Protein AF-0000000081657945 (afdb_homodimer)

Organism: Saccoglossus kowalevskii (NCBI:txid10224)

Foldseek 3Di:
DPPDPPPPPPFFAADDLVVQLQVQLVVQVVVQLQVQLVCCCPPNPNDPVSGGDDDPVSSNLRSVLLSVLLVVLCCCCVPPNHDLVVSLVVSLVSNQVSQQVSQVVCVVVVRRDFFQPVPPQDDVRRDHCVCSVVSSVVSSVSSVSSVVSRPDGHDDDPDPPPPPPD/DPPPPPVPPQFFAADDLVVQLQVQLVVQVVVQLQVQLVCCCPPNPNDPVSGGDDDPVSSNLRSVLLSVLLVVLCCCCVPPNHDLVVSLVVSLVSNQVSQQVSQVVCVVVVRRDFFQPVPPQDDVRRDHCVCSVVSSVVSSVSSVSSVVSRPDGHDDDPDPPPPPPD

Sequence (332 aa):
MSPGATSIVVQGKPLPAYMRLFFYGLHGFFDEILFTAIYDYIFLNPDPRLIGYTSIYSFVMYGSCSLLVERLYVYLWYRHRVATAIRVLIYVIIAFTWEFVFGLVLRQFNACSWDYSDRSLNLMGLITLTYAPGWALLALWQDVIAELLLKLRILPPTVPTCNKSHMSPGATSIVVQGKPLPAYMRLFFYGLHGFFDEILFTAIYDYIFLNPDPRLIGYTSIYSFVMYGSCSLLVERLYVYLWYRHRVATAIRVLIYVIIAFTWEFVFGLVLRQFNACSWDYSDRSLNLMGLITLTYAPGWALLALWQDVIAELLLKLRILPPTVPTCNKSH

InterPro domains:
  IPR010540 Putative ABC-transporter type IV CmpB/TMEM229 [PF06541] (22-148)

Structure (mmCIF, N/CA/C/O backbone):
data_AF-0000000081657945-model_v1
#
loop_
_entity.id
_entity.type
_entity.pdbx_description
1 polymer 'Transmembrane protein 229A-like'
#
loop_
_atom_site.group_PDB
_atom_site.id
_atom_site.type_symbol
_atom_site.label_atom_id
_atom_site.label_alt_id
_atom_site.label_comp_id
_atom_site.label_asym_id
_atom_site.label_entity_id
_atom_site.label_seq_id
_atom_site.pdbx_PDB_ins_code
_atom_site.Cartn_x
_atom_site.Cartn_y
_atom_site.Cartn_z
_atom_site.occupancy
_atom_site.B_iso_or_equiv
_atom_site.auth_seq_id
_atom_site.auth_comp_id
_atom_site.auth_asym_id
_atom_site.auth_atom_id
_atom_site.pdbx_PDB_model_num
ATOM 1 N N . MET A 1 1 ? -9.211 47.938 24.031 1 30.17 1 MET A N 1
ATOM 2 C CA . MET A 1 1 ? -9.648 46.594 23.672 1 30.17 1 MET A CA 1
ATOM 3 C C . MET A 1 1 ? -8.883 46.094 22.453 1 30.17 1 MET A C 1
ATOM 5 O O . MET A 1 1 ? -8.945 46.688 21.375 1 30.17 1 MET A O 1
ATOM 9 N N . SER A 1 2 ? -7.711 45.469 22.625 1 37.53 2 SER A N 1
ATOM 10 C CA . SER A 1 2 ? -6.836 44.938 21.578 1 37.53 2 SER A CA 1
ATOM 11 C C . SER A 1 2 ? -7.605 44.031 20.625 1 37.53 2 SER A C 1
ATOM 13 O O . SER A 1 2 ? -8.484 43.281 21.047 1 37.53 2 SER A O 1
ATOM 15 N N . PRO A 1 3 ? -7.758 44.438 19.344 1 40.44 3 PRO A N 1
ATOM 16 C CA . PRO A 1 3 ? -8.445 43.531 18.422 1 40.44 3 PRO A CA 1
ATOM 17 C C . PRO A 1 3 ? -8.094 42.062 18.656 1 40.44 3 PRO A C 1
ATOM 19 O O . PRO A 1 3 ? -6.977 41.75 19.078 1 40.44 3 PRO A O 1
ATOM 22 N N . GLY A 1 4 ? -8.969 41.312 19.297 1 37.47 4 GLY A N 1
ATOM 23 C CA . GLY A 1 4 ? -8.828 39.875 19.422 1 37.47 4 GLY A CA 1
ATOM 24 C C . GLY A 1 4 ? -8.18 39.219 18.219 1 37.47 4 GLY A C 1
ATOM 25 O O . GLY A 1 4 ? -8.531 39.531 17.078 1 37.47 4 GLY A O 1
ATOM 26 N N . ALA A 1 5 ? -6.891 38.938 18.188 1 42.81 5 ALA A N 1
ATOM 27 C CA . ALA A 1 5 ? -6.215 38.125 17.203 1 42.81 5 ALA A CA 1
ATOM 28 C C . ALA A 1 5 ? -7.148 37.031 16.656 1 42.81 5 ALA A C 1
ATOM 30 O O . ALA A 1 5 ? -7.586 36.156 17.406 1 42.81 5 ALA A O 1
ATOM 31 N N . THR A 1 6 ? -8.148 37.344 15.766 1 41.41 6 THR A N 1
ATOM 32 C CA . THR A 1 6 ? -8.898 36.312 15.031 1 41.41 6 THR A CA 1
ATOM 33 C C . THR A 1 6 ? -7.957 35.25 14.5 1 41.41 6 THR A C 1
ATOM 35 O O . THR A 1 6 ? -7.129 35.5 13.625 1 41.41 6 THR A O 1
ATOM 38 N N . SER A 1 7 ? -7.352 34.406 15.266 1 44.28 7 SER A N 1
ATOM 39 C CA . SER A 1 7 ? -6.613 33.25 14.758 1 44.28 7 SER A CA 1
ATOM 40 C C . SER A 1 7 ? -7.363 32.594 13.609 1 44.28 7 SER A C 1
ATOM 42 O O . SER A 1 7 ? -8.508 32.156 13.781 1 44.28 7 SER A O 1
ATOM 44 N N . ILE A 1 8 ? -7.379 33.062 12.398 1 46.44 8 ILE A N 1
ATOM 45 C CA . ILE A 1 8 ? -7.859 32.375 11.203 1 46.44 8 ILE A CA 1
ATOM 46 C C . ILE A 1 8 ? -7.496 30.891 11.281 1 46.44 8 ILE A C 1
ATOM 48 O O . ILE A 1 8 ? -6.316 30.547 11.367 1 46.44 8 ILE A O 1
ATOM 52 N N . VAL A 1 9 ? -8.359 30 11.984 1 51.28 9 VAL A N 1
ATOM 53 C CA . VAL A 1 9 ? -8.273 28.547 12.07 1 51.28 9 VAL A CA 1
ATOM 54 C C . VAL A 1 9 ? -8.312 27.938 10.672 1 51.28 9 VAL A C 1
ATOM 56 O O . VAL A 1 9 ? -9.32 28.062 9.969 1 51.28 9 VAL A O 1
ATOM 59 N N . VAL A 1 10 ? -7.355 27.875 9.891 1 57.94 10 VAL A N 1
ATOM 60 C CA . VAL A 1 10 ? -7.328 27.281 8.562 1 57.94 10 VAL A CA 1
ATOM 61 C C . VAL A 1 10 ? -7.633 25.781 8.672 1 57.94 10 VAL A C 1
ATOM 63 O O . VAL A 1 10 ? -6.93 25.047 9.359 1 57.94 10 VAL A O 1
ATOM 66 N N . GLN A 1 11 ? -8.984 25.391 8.461 1 73.62 11 GLN A N 1
ATOM 67 C CA . GLN A 1 11 ? -9.406 24 8.359 1 73.62 11 GLN A CA 1
ATOM 68 C C . GLN A 1 11 ? -8.703 23.297 7.199 1 73.62 11 GLN A C 1
ATOM 70 O O . GLN A 1 11 ? -8.523 23.875 6.129 1 73.62 11 GLN A O 1
ATOM 75 N N . GLY A 1 12 ? -7.664 22.422 7.281 1 84.31 12 GLY A N 1
ATOM 76 C CA . GLY A 1 12 ? -6.973 21.672 6.254 1 84.31 12 GLY A CA 1
ATOM 77 C C . GLY A 1 12 ? -7.887 21.219 5.129 1 84.31 12 GLY A C 1
ATOM 78 O O . GLY A 1 12 ? -9.109 21.219 5.277 1 84.31 12 GLY A O 1
ATOM 79 N N . LYS A 1 13 ? -7.426 21.109 4.027 1 92.94 13 LYS A N 1
ATOM 80 C CA . LYS A 1 13 ? -8.164 20.625 2.867 1 92.94 13 LYS A CA 1
ATOM 81 C C . LYS A 1 13 ? -8.336 19.109 2.924 1 92.94 13 LYS A C 1
ATOM 83 O O . LYS A 1 13 ? -7.43 18.391 3.352 1 92.94 13 LYS A O 1
ATOM 88 N N . PRO A 1 14 ? -9.523 18.672 2.504 1 94.81 14 PRO A N 1
ATOM 89 C CA . PRO A 1 14 ? -9.703 17.219 2.465 1 94.81 14 PRO A CA 1
ATOM 90 C C . PRO A 1 14 ? -8.719 16.531 1.524 1 94.81 14 PRO A C 1
ATOM 92 O O . PRO A 1 14 ? -8.234 17.141 0.572 1 94.81 14 PRO A O 1
ATOM 95 N N . LEU A 1 15 ? -8.492 15.281 1.851 1 96.81 15 LEU A N 1
ATOM 96 C CA . LEU A 1 15 ? -7.652 14.492 0.951 1 96.81 15 LEU A CA 1
ATOM 97 C C . LEU A 1 15 ? -8.312 14.336 -0.413 1 96.81 15 LEU A C 1
ATOM 99 O O . LEU A 1 15 ? -9.445 13.852 -0.506 1 96.81 15 LEU A O 1
ATOM 103 N N . PRO A 1 16 ? -7.656 14.805 -1.43 1 97.25 16 PRO A N 1
ATOM 104 C CA . PRO A 1 16 ? -8.297 14.688 -2.742 1 97.25 16 PRO A CA 1
ATOM 105 C C . PRO A 1 16 ? -8.516 13.242 -3.168 1 97.25 16 PRO A C 1
ATOM 107 O O . PRO A 1 16 ? -7.855 12.336 -2.646 1 97.25 16 PRO A O 1
ATOM 110 N N . ALA A 1 17 ? -9.414 13.07 -4.117 1 98 17 ALA A N 1
ATOM 111 C CA . ALA A 1 17 ? -9.852 11.75 -4.551 1 98 17 ALA A CA 1
ATOM 112 C C . ALA A 1 17 ? -8.688 10.93 -5.098 1 98 17 ALA A C 1
ATOM 114 O O . ALA A 1 17 ? -8.625 9.719 -4.895 1 98 17 ALA A O 1
ATOM 115 N N . TYR A 1 18 ? -7.777 11.578 -5.785 1 98.12 18 TYR A N 1
ATOM 116 C CA . TYR A 1 18 ? -6.688 10.836 -6.414 1 98.12 18 TYR A CA 1
ATOM 117 C C . TYR A 1 18 ? -5.734 10.273 -5.367 1 98.12 18 TYR A C 1
ATOM 119 O O . TYR A 1 18 ? -5.148 9.203 -5.562 1 98.12 18 TYR A O 1
ATOM 127 N N . MET A 1 19 ? -5.547 10.883 -4.223 1 98.19 19 MET A N 1
ATOM 128 C CA . MET A 1 19 ? -4.695 10.375 -3.15 1 98.19 19 MET A CA 1
ATOM 129 C C . MET A 1 19 ? -5.379 9.227 -2.412 1 98.19 19 MET A C 1
ATOM 131 O O . MET A 1 19 ? -4.719 8.273 -1.987 1 98.19 19 MET A O 1
ATOM 135 N N . ARG A 1 20 ? -6.699 9.367 -2.271 1 98.62 20 ARG A N 1
ATOM 136 C CA . ARG A 1 20 ? -7.426 8.266 -1.653 1 98.62 20 ARG A CA 1
ATOM 137 C C . ARG A 1 20 ? -7.422 7.031 -2.555 1 98.62 20 ARG A C 1
ATOM 139 O O . ARG A 1 20 ? -7.25 5.91 -2.078 1 98.62 20 ARG A O 1
ATOM 146 N N . LEU A 1 21 ? -7.59 7.32 -3.826 1 98.81 21 LEU A N 1
ATOM 147 C CA . LEU A 1 21 ? -7.492 6.23 -4.793 1 98.81 21 LEU A CA 1
ATOM 148 C C . LEU A 1 21 ? -6.129 5.551 -4.707 1 98.81 21 LEU A C 1
ATOM 150 O O . LEU A 1 21 ? -6.039 4.32 -4.754 1 98.81 21 LEU A O 1
ATOM 154 N N . PHE A 1 22 ? -5.113 6.289 -4.652 1 98.75 22 PHE A N 1
ATOM 155 C CA . PHE A 1 22 ? -3.758 5.758 -4.539 1 98.75 22 PHE A CA 1
ATOM 156 C C . PHE A 1 22 ? -3.619 4.887 -3.299 1 98.75 22 PHE A C 1
ATOM 158 O O . PHE A 1 22 ? -3.078 3.779 -3.369 1 98.75 22 PHE A O 1
ATOM 165 N N . PHE A 1 23 ? -4.129 5.359 -2.139 1 98.75 23 PHE A N 1
ATOM 166 C CA . PHE A 1 23 ? -4.062 4.586 -0.905 1 98.75 23 PHE A CA 1
ATOM 167 C C . PHE A 1 23 ? -4.828 3.273 -1.049 1 98.75 23 PHE A C 1
ATOM 169 O O . PHE A 1 23 ? -4.355 2.223 -0.612 1 98.75 23 PHE A O 1
ATOM 176 N N . TYR A 1 24 ? -5.93 3.363 -1.668 1 98.88 24 TYR A N 1
ATOM 177 C CA . TYR A 1 24 ? -6.742 2.166 -1.853 1 98.88 24 TYR A CA 1
ATOM 178 C C . TYR A 1 24 ? -6.023 1.145 -2.725 1 98.88 24 TYR A C 1
ATOM 180 O O . TYR A 1 24 ? -6.102 -0.06 -2.475 1 98.88 24 TYR A O 1
ATOM 188 N N . GLY A 1 25 ? -5.402 1.646 -3.719 1 98.81 25 GLY A N 1
ATOM 189 C CA . GLY A 1 25 ? -4.598 0.754 -4.543 1 98.81 25 GLY A CA 1
ATOM 190 C C . GLY A 1 25 ? -3.469 0.09 -3.775 1 98.81 25 GLY A C 1
ATOM 191 O O . GLY A 1 25 ? -3.242 -1.113 -3.912 1 98.81 25 GLY A O 1
ATOM 192 N N . LEU A 1 26 ? -2.752 0.898 -2.969 1 98.81 26 LEU A N 1
ATOM 193 C CA . LEU A 1 26 ? -1.7 0.352 -2.119 1 98.81 26 LEU A CA 1
ATOM 194 C C . LEU A 1 26 ? -2.252 -0.737 -1.203 1 98.81 26 LEU A C 1
ATOM 196 O O . LEU A 1 26 ? -1.633 -1.791 -1.044 1 98.81 26 LEU A O 1
ATOM 200 N N . HIS A 1 27 ? -3.385 -0.448 -0.634 1 98.75 27 HIS A N 1
ATOM 201 C CA . HIS A 1 27 ? -4.02 -1.401 0.267 1 98.75 27 HIS A CA 1
ATOM 202 C C . HIS A 1 27 ? -4.426 -2.672 -0.472 1 98.75 27 HIS A C 1
ATOM 204 O O . HIS A 1 27 ? -4.383 -3.766 0.097 1 98.75 27 HIS A O 1
ATOM 210 N N . GLY A 1 28 ? -4.859 -2.512 -1.665 1 98.5 28 GLY A N 1
ATOM 211 C CA . GLY A 1 28 ? -5.148 -3.672 -2.49 1 98.5 28 GLY A CA 1
ATOM 212 C C . GLY A 1 28 ? -3.953 -4.59 -2.674 1 98.5 28 GLY A C 1
ATOM 213 O O . GLY A 1 28 ? -4.074 -5.809 -2.557 1 98.5 28 GLY A O 1
ATOM 214 N N . PHE A 1 29 ? -2.76 -3.98 -3.012 1 98.56 29 PHE A N 1
ATOM 215 C CA . PHE A 1 29 ? -1.53 -4.762 -3.078 1 98.56 29 PHE A CA 1
ATOM 216 C C . PHE A 1 29 ? -1.304 -5.523 -1.777 1 98.56 29 PHE A C 1
ATOM 218 O O . PHE A 1 29 ? -0.937 -6.703 -1.798 1 98.56 29 PHE A O 1
ATOM 225 N N . PHE A 1 30 ? -1.539 -4.855 -0.707 1 98.75 30 PHE A N 1
ATOM 226 C CA . PHE A 1 30 ? -1.356 -5.445 0.615 1 98.75 30 PHE A CA 1
ATOM 227 C C . PHE A 1 30 ? -2.246 -6.668 0.791 1 98.75 30 PHE A C 1
ATOM 229 O O . PHE A 1 30 ? -1.779 -7.727 1.219 1 98.75 30 PHE A O 1
ATOM 236 N N . ASP A 1 31 ? -3.508 -6.52 0.45 1 98.19 31 ASP A N 1
ATOM 237 C CA . ASP A 1 31 ? -4.461 -7.613 0.598 1 98.19 31 ASP A CA 1
ATOM 238 C C . ASP A 1 31 ? -4.055 -8.82 -0.246 1 98.19 31 ASP A C 1
ATOM 240 O O . ASP A 1 31 ? -4.105 -9.953 0.221 1 98.19 31 ASP A O 1
ATOM 244 N N . GLU A 1 32 ? -3.682 -8.547 -1.446 1 97.88 32 GLU A N 1
ATOM 245 C CA . GLU A 1 32 ? -3.338 -9.633 -2.357 1 97.88 32 GLU A CA 1
ATOM 246 C C . GLU A 1 32 ? -2.066 -10.352 -1.908 1 97.88 32 GLU A C 1
ATOM 248 O O . GLU A 1 32 ? -2.004 -11.578 -1.915 1 97.88 32 GLU A O 1
ATOM 253 N N . ILE A 1 33 ? -1.079 -9.594 -1.542 1 98.38 33 ILE A N 1
ATOM 254 C CA . ILE A 1 33 ? 0.187 -10.172 -1.112 1 98.38 33 ILE A CA 1
ATOM 255 C C . ILE A 1 33 ? -0.039 -11.055 0.115 1 98.38 33 ILE A C 1
ATOM 257 O O . ILE A 1 33 ? 0.458 -12.18 0.179 1 98.38 33 ILE A O 1
ATOM 261 N N . LEU A 1 34 ? -0.783 -10.531 1.071 1 98.06 34 LEU A N 1
ATOM 262 C CA . LEU A 1 34 ? -1.08 -11.32 2.266 1 98.06 34 LEU A CA 1
ATOM 263 C C . LEU A 1 34 ? -1.845 -12.586 1.904 1 98.06 34 LEU A C 1
ATOM 265 O O . LEU A 1 34 ? -1.513 -13.68 2.383 1 98.06 34 LEU A O 1
ATOM 269 N N . PHE A 1 35 ? -2.803 -12.461 1.036 1 97.25 35 PHE A N 1
ATOM 270 C CA . PHE A 1 35 ? -3.639 -13.594 0.656 1 97.25 35 PHE A CA 1
ATOM 271 C C . PHE A 1 35 ? -2.811 -14.672 -0.035 1 97.25 35 PHE A C 1
ATOM 273 O O . PHE A 1 35 ? -2.852 -15.836 0.354 1 97.25 35 PHE A O 1
ATOM 280 N N . THR A 1 36 ? -2.066 -14.273 -1.067 1 97.5 36 THR A N 1
ATOM 281 C CA . THR A 1 36 ? -1.344 -15.266 -1.856 1 97.5 36 THR A CA 1
ATOM 282 C C . THR A 1 36 ? -0.201 -15.867 -1.047 1 97.5 36 THR A C 1
ATOM 284 O O . THR A 1 36 ? 0.087 -17.062 -1.169 1 97.5 36 THR A O 1
ATOM 287 N N . ALA A 1 37 ? 0.485 -15.086 -0.209 1 98.19 37 ALA A N 1
ATOM 288 C CA . ALA A 1 37 ? 1.558 -15.609 0.632 1 98.19 37 ALA A CA 1
ATOM 289 C C . ALA A 1 37 ? 1.027 -16.656 1.608 1 98.19 37 ALA A C 1
ATOM 291 O O . ALA A 1 37 ? 1.591 -17.75 1.727 1 98.19 37 ALA A O 1
ATOM 292 N N . ILE A 1 38 ? -0.068 -16.328 2.285 1 97.06 38 ILE A N 1
ATOM 293 C CA . ILE A 1 38 ? -0.639 -17.219 3.291 1 97.06 38 ILE A CA 1
ATOM 294 C C . ILE A 1 38 ? -1.227 -18.453 2.615 1 97.06 38 ILE A C 1
ATOM 296 O O . ILE A 1 38 ? -1.032 -19.578 3.084 1 97.06 38 ILE A O 1
ATOM 300 N N . TYR A 1 39 ? -1.953 -18.203 1.534 1 95.38 39 TYR A N 1
ATOM 301 C CA . TYR A 1 39 ? -2.535 -19.328 0.795 1 95.38 39 TYR A CA 1
ATOM 302 C C . TYR A 1 39 ? -1.46 -20.312 0.368 1 95.38 39 TYR A C 1
ATOM 304 O O . TYR A 1 39 ? -1.605 -21.516 0.57 1 95.38 39 TYR A O 1
ATOM 312 N N . ASP A 1 40 ? -0.397 -19.812 -0.241 1 96.31 40 ASP A N 1
ATOM 313 C CA . ASP A 1 40 ? 0.688 -20.688 -0.688 1 96.31 40 ASP A CA 1
ATOM 314 C C . ASP A 1 40 ? 1.336 -21.406 0.493 1 96.31 40 ASP A C 1
ATOM 316 O O . ASP A 1 40 ? 1.637 -22.594 0.411 1 96.31 40 ASP A O 1
ATOM 320 N N . TYR A 1 41 ? 1.555 -20.672 1.57 1 97.06 41 TYR A N 1
ATOM 321 C CA . TYR A 1 41 ? 2.201 -21.25 2.744 1 97.06 41 TYR A CA 1
ATOM 322 C C . TYR A 1 41 ? 1.369 -22.391 3.324 1 97.06 41 TYR A C 1
ATOM 324 O O . TYR A 1 41 ? 1.912 -23.422 3.727 1 97.06 41 TYR A O 1
ATOM 332 N N . ILE A 1 42 ? 0.026 -22.312 3.322 1 95.56 42 ILE A N 1
ATOM 333 C CA . ILE A 1 42 ? -0.856 -23.266 4.004 1 95.56 42 ILE A CA 1
ATOM 334 C C . ILE A 1 42 ? -1.234 -24.391 3.055 1 95.56 42 ILE A C 1
ATOM 336 O O . ILE A 1 42 ? -1.284 -25.562 3.457 1 95.56 42 ILE A O 1
ATOM 340 N N . PHE A 1 43 ? -1.473 -24.141 1.767 1 93.56 43 PHE A N 1
ATOM 341 C CA . PHE A 1 43 ? -2.139 -25.109 0.905 1 93.56 43 PHE A CA 1
ATOM 342 C C . PHE A 1 43 ? -1.171 -25.672 -0.132 1 93.56 43 PHE A C 1
ATOM 344 O O . PHE A 1 43 ? -1.447 -26.688 -0.758 1 93.56 43 PHE A O 1
ATOM 351 N N . LEU A 1 44 ? -0.105 -24.969 -0.39 1 93.44 44 LEU A N 1
ATOM 352 C CA . LEU A 1 44 ? 0.86 -25.469 -1.36 1 93.44 44 LEU A CA 1
ATOM 353 C C . LEU A 1 44 ? 2.143 -25.922 -0.668 1 93.44 44 LEU A C 1
ATOM 355 O O . LEU A 1 44 ? 2.145 -26.922 0.062 1 93.44 44 LEU A O 1
ATOM 359 N N . ASN A 1 45 ? 3.252 -25.188 -0.801 1 92.31 45 ASN A N 1
ATOM 360 C CA . ASN A 1 45 ? 4.5 -25.516 -0.125 1 92.31 45 ASN A CA 1
ATOM 361 C C . ASN A 1 45 ? 4.926 -24.406 0.838 1 92.31 45 ASN A C 1
ATOM 363 O O . ASN A 1 45 ? 5.16 -23.266 0.423 1 92.31 45 ASN A O 1
ATOM 367 N N . PRO A 1 46 ? 5.016 -24.875 2.09 1 95.06 46 PRO A N 1
ATOM 368 C CA . PRO A 1 46 ? 5.465 -23.875 3.061 1 95.06 46 PRO A CA 1
ATOM 369 C C . PRO A 1 46 ? 6.852 -23.312 2.738 1 95.06 46 PRO A C 1
ATOM 371 O O . PRO A 1 46 ? 7.785 -24.078 2.496 1 95.06 46 PRO A O 1
ATOM 374 N N . ASP A 1 47 ? 6.977 -22.078 2.666 1 97.06 47 ASP A N 1
ATOM 375 C CA . ASP A 1 47 ? 8.195 -21.312 2.408 1 97.06 47 ASP A CA 1
ATOM 376 C C . ASP A 1 47 ? 8.359 -20.188 3.428 1 97.06 47 ASP A C 1
ATOM 378 O O . ASP A 1 47 ? 7.547 -19.266 3.484 1 97.06 47 ASP A O 1
ATOM 382 N N . PRO A 1 48 ? 9.383 -20.312 4.25 1 97.38 48 PRO A N 1
ATOM 383 C CA . PRO A 1 48 ? 9.578 -19.312 5.309 1 97.38 48 PRO A CA 1
ATOM 384 C C . PRO A 1 48 ? 9.758 -17.906 4.762 1 97.38 48 PRO A C 1
ATOM 386 O O . PRO A 1 48 ? 9.656 -16.938 5.512 1 97.38 48 PRO A O 1
ATOM 389 N N . ARG A 1 49 ? 10.023 -17.844 3.562 1 98 49 ARG A N 1
ATOM 390 C CA . ARG A 1 49 ? 10.188 -16.516 2.963 1 98 49 ARG A CA 1
ATOM 391 C C . ARG A 1 49 ? 8.852 -15.805 2.832 1 98 49 ARG A C 1
ATOM 393 O O . ARG A 1 49 ? 8.805 -14.594 2.613 1 98 49 ARG A O 1
ATOM 400 N N . LEU A 1 50 ? 7.727 -16.406 2.914 1 98.5 50 LEU A N 1
ATOM 401 C CA . LEU A 1 50 ? 6.383 -15.836 2.875 1 98.5 50 LEU A CA 1
ATOM 402 C C . LEU A 1 50 ? 6.223 -14.898 1.681 1 98.5 50 LEU A C 1
ATOM 404 O O . LEU A 1 50 ? 5.816 -13.742 1.841 1 98.5 50 LEU A O 1
ATOM 408 N N . ILE A 1 51 ? 6.441 -15.43 0.541 1 98.31 51 ILE A N 1
ATOM 409 C CA . ILE A 1 51 ? 6.395 -14.68 -0.711 1 98.31 51 ILE A CA 1
ATOM 410 C C . ILE A 1 51 ? 4.949 -14.586 -1.2 1 98.31 51 ILE A C 1
ATOM 412 O O . ILE A 1 51 ? 4.215 -15.578 -1.188 1 98.31 51 ILE A O 1
ATOM 416 N N . GLY A 1 52 ? 4.516 -13.406 -1.492 1 98.38 52 GLY A N 1
ATOM 417 C CA . GLY A 1 52 ? 3.25 -13.133 -2.15 1 98.38 52 GLY A CA 1
ATOM 418 C C . GLY A 1 52 ? 3.412 -12.469 -3.506 1 98.38 52 GLY A C 1
ATOM 419 O O . GLY A 1 52 ? 4.488 -11.977 -3.836 1 98.38 52 GLY A O 1
ATOM 420 N N . TYR A 1 53 ? 2.41 -12.539 -4.305 1 98.19 53 TYR A N 1
ATOM 421 C CA . TYR A 1 53 ? 2.482 -11.984 -5.652 1 98.19 53 TYR A CA 1
ATOM 422 C C . TYR A 1 53 ? 1.162 -11.336 -6.051 1 98.19 53 TYR A C 1
ATOM 424 O O . TYR A 1 53 ? 0.12 -11.625 -5.457 1 98.19 53 TYR A O 1
ATOM 432 N N . THR A 1 54 ? 1.201 -10.461 -6.91 1 98.31 54 THR A N 1
ATOM 433 C CA . THR A 1 54 ? 0.049 -9.789 -7.496 1 98.31 54 THR A CA 1
ATOM 434 C C . THR A 1 54 ? 0.417 -9.156 -8.836 1 98.31 54 THR A C 1
ATOM 436 O O . THR A 1 54 ? 1.568 -9.234 -9.273 1 98.31 54 THR A O 1
ATOM 439 N N . SER A 1 55 ? -0.606 -8.672 -9.516 1 98.5 55 SER A N 1
ATOM 440 C CA . SER A 1 55 ? -0.414 -7.969 -10.781 1 98.5 55 SER A CA 1
ATOM 441 C C . SER A 1 55 ? -0.498 -6.457 -10.586 1 98.5 55 SER A C 1
ATOM 443 O O . SER A 1 55 ? -1.25 -5.973 -9.742 1 98.5 55 SER A O 1
ATOM 445 N N . ILE A 1 56 ? 0.223 -5.742 -11.453 1 98.44 56 ILE A N 1
ATOM 446 C CA . ILE A 1 56 ? 0.15 -4.285 -11.398 1 98.44 56 ILE A CA 1
ATOM 447 C C . ILE A 1 56 ? -1.286 -3.83 -11.648 1 98.44 56 ILE A C 1
ATOM 449 O O . ILE A 1 56 ? -1.736 -2.832 -11.078 1 98.44 56 ILE A O 1
ATOM 453 N N . TYR A 1 57 ? -2.082 -4.633 -12.352 1 98.56 57 TYR A N 1
ATOM 454 C CA . TYR A 1 57 ? -3.463 -4.297 -12.68 1 98.56 57 TYR A CA 1
ATOM 455 C C . TYR A 1 57 ? -4.336 -4.301 -11.43 1 98.56 57 TYR A C 1
ATOM 457 O O . TYR A 1 57 ? -5.359 -3.617 -11.375 1 98.56 57 TYR A O 1
ATOM 465 N N . SER A 1 58 ? -3.895 -5.066 -10.445 1 98.44 58 SER A N 1
ATOM 466 C CA . SER A 1 58 ? -4.684 -5.16 -9.227 1 98.44 58 SER A CA 1
ATOM 467 C C . SER A 1 58 ? -4.746 -3.82 -8.5 1 98.44 58 SER A C 1
ATOM 469 O O . SER A 1 58 ? -5.73 -3.518 -7.828 1 98.44 58 SER A O 1
ATOM 471 N N . PHE A 1 59 ? -3.662 -3.033 -8.68 1 98.81 59 PHE A N 1
ATOM 472 C CA . PHE A 1 59 ? -3.633 -1.704 -8.086 1 98.81 59 PHE A CA 1
ATOM 473 C C . PHE A 1 59 ? -4.812 -0.867 -8.562 1 98.81 59 PHE A C 1
ATOM 475 O O . PHE A 1 59 ? -5.527 -0.271 -7.758 1 98.81 59 PHE A O 1
ATOM 482 N N . VAL A 1 60 ? -5.027 -0.883 -9.867 1 98.62 60 VAL A N 1
ATOM 483 C CA . VAL A 1 60 ? -6.09 -0.104 -10.492 1 98.62 60 VAL A CA 1
ATOM 484 C C . VAL A 1 60 ? -7.449 -0.705 -10.133 1 98.62 60 VAL A C 1
ATOM 486 O O . VAL A 1 60 ? -8.391 0.023 -9.82 1 98.62 60 VAL A O 1
ATOM 489 N N . MET A 1 61 ? -7.492 -1.989 -10.109 1 98.81 61 MET A N 1
ATOM 490 C CA . MET A 1 61 ? -8.742 -2.682 -9.82 1 98.81 61 MET A CA 1
AT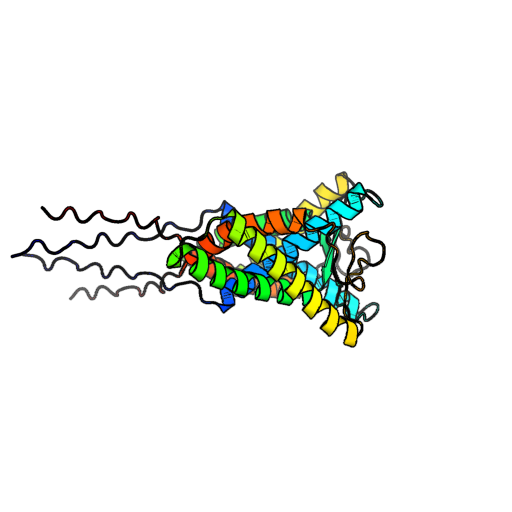OM 491 C C . MET A 1 61 ? -9.211 -2.385 -8.398 1 98.81 61 MET A C 1
ATOM 493 O O . MET A 1 61 ? -10.336 -1.922 -8.188 1 98.81 61 MET A O 1
ATOM 497 N N . TYR A 1 62 ? -8.383 -2.566 -7.449 1 98.69 62 TYR A N 1
ATOM 498 C CA . TYR A 1 62 ? -8.742 -2.35 -6.051 1 98.69 62 TYR A CA 1
ATOM 499 C C . TYR A 1 62 ? -8.953 -0.866 -5.77 1 98.69 62 TYR A C 1
ATOM 501 O O . TYR A 1 62 ? -9.883 -0.491 -5.047 1 98.69 62 TYR A O 1
ATOM 509 N N . GLY A 1 63 ? -8.039 -0.027 -6.309 1 98.81 63 GLY A N 1
ATOM 510 C CA . GLY A 1 63 ? -8.18 1.406 -6.098 1 98.81 63 GLY A CA 1
ATOM 511 C C . GLY A 1 63 ? -9.516 1.951 -6.555 1 98.81 63 GLY A C 1
ATOM 512 O O . GLY A 1 63 ? -10.203 2.643 -5.801 1 98.81 63 GLY A O 1
ATOM 513 N N . SER A 1 64 ? -9.891 1.603 -7.754 1 98.81 64 SER A N 1
ATOM 514 C CA . SER A 1 64 ? -11.141 2.115 -8.305 1 98.81 64 SER A CA 1
ATOM 515 C C . SER A 1 64 ? -12.344 1.517 -7.594 1 98.81 64 SER A C 1
ATOM 517 O O . SER A 1 64 ? -13.336 2.213 -7.344 1 98.81 64 SER A O 1
ATOM 519 N N . CYS A 1 65 ? -12.273 0.274 -7.262 1 98.81 65 CYS A N 1
ATOM 520 C CA . CYS A 1 65 ? -13.375 -0.372 -6.555 1 98.81 65 CYS A CA 1
ATOM 521 C C . CYS A 1 65 ? -13.602 0.266 -5.188 1 98.81 65 CYS A C 1
ATOM 523 O O . CYS A 1 65 ? -14.727 0.617 -4.836 1 98.81 65 CYS A O 1
ATOM 525 N N . SER A 1 66 ? -12.531 0.417 -4.465 1 98.81 66 SER A N 1
ATOM 526 C CA . SER A 1 66 ? -12.617 0.977 -3.121 1 98.81 66 SER A CA 1
ATOM 527 C C . SER A 1 66 ? -13.109 2.422 -3.156 1 98.81 66 SER A C 1
ATOM 529 O O . SER A 1 66 ? -13.82 2.863 -2.254 1 98.81 66 SER A O 1
ATOM 531 N N . LEU A 1 67 ? -12.672 3.178 -4.164 1 98.81 67 LEU A N 1
ATOM 532 C CA . LEU A 1 67 ? -13.156 4.547 -4.297 1 98.81 67 LEU A CA 1
ATOM 533 C C . LEU A 1 67 ? -14.656 4.57 -4.543 1 98.81 67 LEU A C 1
ATOM 535 O O . LEU A 1 67 ? -15.375 5.398 -3.973 1 98.81 67 LEU A O 1
ATOM 539 N N . LEU A 1 68 ? -15.133 3.68 -5.406 1 98.75 68 LEU A N 1
ATOM 540 C CA . LEU A 1 68 ? -16.562 3.559 -5.652 1 98.75 68 LEU A CA 1
ATOM 541 C C . LEU A 1 68 ? -17.312 3.203 -4.367 1 98.75 68 LEU A C 1
ATOM 543 O O . LEU A 1 68 ? -18.328 3.814 -4.047 1 98.75 68 LEU A O 1
ATOM 547 N N . VAL A 1 69 ? -16.797 2.26 -3.658 1 98.75 69 VAL A N 1
ATOM 548 C CA . VAL A 1 69 ? -17.438 1.796 -2.434 1 98.75 69 VAL A CA 1
ATOM 549 C C . VAL A 1 69 ? -17.422 2.912 -1.392 1 98.75 69 VAL A C 1
ATOM 551 O O . VAL A 1 69 ? -18.375 3.057 -0.618 1 98.75 69 VAL A O 1
ATOM 554 N N . GLU A 1 70 ? -16.344 3.689 -1.343 1 98.56 70 GLU A N 1
ATOM 555 C CA . GLU A 1 70 ? -16.312 4.848 -0.456 1 98.56 70 GLU A CA 1
ATOM 556 C C . GLU A 1 70 ? -17.469 5.797 -0.743 1 98.56 70 GLU A C 1
ATOM 558 O O . GLU A 1 70 ? -18.109 6.301 0.183 1 98.56 70 GLU A O 1
ATOM 563 N N . ARG A 1 71 ? -17.703 6.098 -2.02 1 98 71 ARG A N 1
ATOM 564 C CA . ARG A 1 71 ? -18.812 6.965 -2.391 1 98 71 ARG A CA 1
ATOM 565 C C . ARG A 1 71 ? -20.141 6.375 -1.937 1 98 71 ARG A C 1
ATOM 567 O O . ARG A 1 71 ? -21.031 7.105 -1.489 1 98 71 ARG A O 1
ATOM 574 N N . LEU A 1 72 ? -20.25 5.133 -2.078 1 98.25 72 LEU A N 1
ATOM 575 C CA . LEU A 1 72 ? -21.453 4.453 -1.626 1 98.25 72 LEU A CA 1
ATOM 576 C C . LEU A 1 72 ? -21.594 4.527 -0.108 1 98.25 72 LEU A C 1
ATOM 578 O O . LEU A 1 72 ? -22.703 4.656 0.419 1 98.25 72 LEU A O 1
ATOM 582 N N . TYR A 1 73 ? -20.453 4.328 0.555 1 97.94 73 TYR A N 1
ATOM 583 C CA . TYR A 1 73 ? -20.453 4.449 2.008 1 97.94 73 TYR A CA 1
ATOM 584 C C . TYR A 1 73 ? -21.031 5.789 2.447 1 97.94 73 TYR A C 1
ATOM 586 O O . TYR A 1 73 ? -21.875 5.844 3.338 1 97.94 73 TYR A O 1
ATOM 594 N N . VAL A 1 74 ? -20.578 6.891 1.827 1 97.12 74 VAL A N 1
ATOM 595 C CA . VAL A 1 74 ? -21.062 8.227 2.16 1 97.12 74 VAL A CA 1
ATOM 596 C C . VAL A 1 74 ? -22.562 8.32 1.891 1 97.12 74 VAL A C 1
ATOM 598 O O . VAL A 1 74 ? -23.328 8.805 2.73 1 97.12 74 VAL A O 1
ATOM 601 N N . TYR A 1 75 ? -22.953 7.773 0.74 1 97.75 75 TYR A N 1
ATOM 602 C CA . TYR A 1 75 ? -24.359 7.836 0.341 1 97.75 75 TYR A CA 1
ATOM 603 C C . TYR A 1 75 ? -25.219 6.973 1.25 1 97.75 75 TYR A C 1
ATOM 605 O O . TYR A 1 75 ? -26.25 7.426 1.754 1 97.75 75 TYR A O 1
ATOM 613 N N . LEU A 1 76 ? -24.859 5.777 1.507 1 97.56 76 LEU A N 1
ATOM 614 C CA . LEU A 1 76 ? -25.672 4.797 2.215 1 97.56 76 LEU A CA 1
ATOM 615 C C . LEU A 1 76 ? -25.656 5.055 3.717 1 97.56 76 LEU A C 1
ATOM 617 O O . LEU A 1 76 ? -26.688 4.941 4.387 1 97.56 76 LEU A O 1
ATOM 621 N N . TRP A 1 77 ? -24.531 5.352 4.25 1 93.94 77 TRP A N 1
ATOM 622 C CA . TRP A 1 77 ? -24.391 5.512 5.695 1 93.94 77 TRP A CA 1
ATOM 623 C C . TRP A 1 77 ? -24.703 6.945 6.117 1 93.94 77 TRP A C 1
ATOM 625 O O . TRP A 1 77 ? -25.609 7.184 6.91 1 93.94 77 TRP A O 1
ATOM 635 N N . TYR A 1 78 ? -24.047 7.98 5.57 1 91.25 78 TYR A N 1
ATOM 636 C CA . TYR A 1 78 ? -24.172 9.352 6.035 1 91.25 78 TYR A CA 1
ATOM 637 C C . TYR A 1 78 ? -25.531 9.938 5.629 1 91.25 78 TYR A C 1
ATOM 639 O O . TYR A 1 78 ? -26.141 10.688 6.387 1 91.25 78 TYR A O 1
ATOM 647 N N . ARG A 1 79 ? -25.938 9.5 4.488 1 93.38 79 ARG A N 1
ATOM 648 C CA . ARG A 1 79 ? -27.156 10.125 3.992 1 93.38 79 ARG A CA 1
ATOM 649 C C . ARG A 1 79 ? -28.375 9.32 4.387 1 93.38 79 ARG A C 1
ATOM 651 O O . ARG A 1 79 ? -29.406 9.891 4.754 1 93.38 79 ARG A O 1
ATOM 658 N N . HIS A 1 80 ? -28.297 7.961 4.348 1 97.25 80 HIS A N 1
ATOM 659 C CA . HIS A 1 80 ? -29.516 7.16 4.48 1 97.25 80 HIS A CA 1
ATOM 660 C C . HIS A 1 80 ? -29.422 6.238 5.691 1 97.25 80 HIS A C 1
ATOM 662 O O . HIS A 1 80 ? -30.391 5.543 6.012 1 97.25 80 HIS A O 1
ATOM 668 N N . ARG A 1 81 ? -28.391 6.145 6.355 1 97.06 81 ARG A N 1
ATOM 669 C CA . ARG A 1 81 ? -28.172 5.371 7.574 1 97.06 81 ARG A CA 1
ATOM 670 C C . ARG A 1 81 ? -28.531 3.902 7.359 1 97.06 81 ARG A C 1
ATOM 672 O O . ARG A 1 81 ? -29.188 3.285 8.203 1 97.06 81 ARG A O 1
ATOM 679 N N . VAL A 1 82 ? -28.094 3.365 6.25 1 98.19 82 VAL A N 1
ATOM 680 C CA . VAL A 1 82 ? -28.344 1.964 5.922 1 98.19 82 VAL A CA 1
ATOM 681 C C . VAL A 1 82 ? -27.531 1.065 6.855 1 98.19 82 VAL A C 1
ATOM 683 O O . VAL A 1 82 ? -26.359 1.345 7.141 1 98.19 82 VAL A O 1
ATOM 686 N N . ALA A 1 83 ? -28.094 -0.023 7.328 1 98.12 83 ALA A N 1
ATOM 687 C CA . ALA A 1 83 ? -27.469 -0.95 8.266 1 98.12 83 ALA A CA 1
ATOM 688 C C . ALA A 1 83 ? -26.203 -1.564 7.676 1 98.12 83 ALA A C 1
ATOM 690 O O . ALA A 1 83 ? -26.109 -1.77 6.461 1 98.12 83 ALA A O 1
ATOM 691 N N . THR A 1 84 ? -25.25 -1.896 8.555 1 98.12 84 THR A N 1
ATOM 692 C CA . THR A 1 84 ? -23.938 -2.41 8.156 1 98.12 84 THR A CA 1
ATOM 693 C C . THR A 1 84 ? -24.094 -3.693 7.344 1 98.12 84 THR A C 1
ATOM 695 O O . THR A 1 84 ? -23.406 -3.875 6.328 1 98.12 84 THR A O 1
ATOM 698 N N . ALA A 1 85 ? -25.016 -4.547 7.785 1 98.12 85 ALA A N 1
ATOM 699 C CA . ALA A 1 85 ? -25.172 -5.836 7.121 1 98.12 85 ALA A CA 1
ATOM 700 C C . ALA A 1 85 ? -25.578 -5.652 5.656 1 98.12 85 ALA A C 1
ATOM 702 O O . ALA A 1 85 ? -25.078 -6.363 4.777 1 98.12 85 ALA A O 1
ATOM 703 N N . ILE A 1 86 ? -26.422 -4.707 5.41 1 98.44 86 ILE A N 1
ATOM 704 C CA . ILE A 1 86 ? -26.891 -4.441 4.051 1 98.44 86 ILE A CA 1
ATOM 705 C C . ILE A 1 86 ? -25.75 -3.812 3.236 1 98.44 86 ILE A C 1
ATOM 707 O O . ILE A 1 86 ? -25.5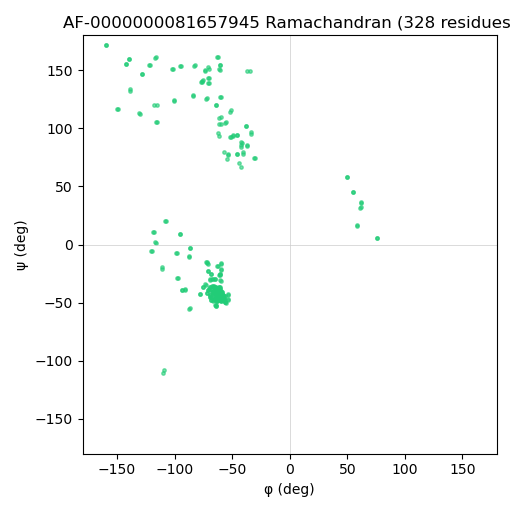47 -4.172 2.076 1 98.44 86 ILE A O 1
ATOM 711 N N . ARG A 1 87 ? -25.031 -2.916 3.812 1 98.56 87 ARG A N 1
ATOM 712 C CA . ARG A 1 87 ? -23.922 -2.291 3.111 1 98.56 87 ARG A CA 1
ATOM 713 C C . ARG A 1 87 ? -22.859 -3.322 2.74 1 98.56 87 ARG A C 1
ATOM 715 O O . ARG A 1 87 ? -22.359 -3.326 1.613 1 98.56 87 ARG A O 1
ATOM 722 N N . VAL A 1 88 ? -22.594 -4.188 3.684 1 98.5 88 VAL A N 1
ATOM 723 C CA . VAL A 1 88 ? -21.594 -5.227 3.443 1 98.5 88 VAL A CA 1
ATOM 724 C C . VAL A 1 88 ? -22.031 -6.105 2.273 1 98.5 88 VAL A C 1
ATOM 726 O O . VAL A 1 88 ? -21.219 -6.43 1.397 1 98.5 88 VAL A O 1
ATOM 729 N N . LEU A 1 89 ? -23.281 -6.457 2.293 1 98.5 89 LEU A N 1
ATOM 730 C CA . LEU A 1 89 ? -23.797 -7.27 1.197 1 98.5 89 LEU A CA 1
ATOM 731 C C . LEU A 1 89 ? -23.641 -6.547 -0.136 1 98.5 89 LEU A C 1
ATOM 733 O O . LEU A 1 89 ? -23.188 -7.141 -1.119 1 98.5 89 LEU A O 1
ATOM 737 N N . ILE A 1 90 ? -23.969 -5.305 -0.197 1 98.69 90 ILE A N 1
ATOM 738 C CA . ILE A 1 90 ? -23.859 -4.504 -1.409 1 98.69 90 ILE A CA 1
ATOM 739 C C . ILE A 1 90 ? -22.391 -4.41 -1.83 1 98.69 90 ILE A C 1
ATOM 741 O O . ILE A 1 90 ? -22.062 -4.57 -3.008 1 98.69 90 ILE A O 1
ATOM 745 N N . TYR A 1 91 ? -21.484 -4.18 -0.886 1 98.81 91 TYR A N 1
ATOM 746 C CA . TYR A 1 91 ? -20.062 -4.066 -1.177 1 98.81 91 TYR A CA 1
ATOM 747 C C . TYR A 1 91 ? -19.516 -5.367 -1.759 1 98.81 91 TYR A C 1
ATOM 749 O O . TYR A 1 91 ? -18.703 -5.348 -2.686 1 98.81 91 TYR A O 1
ATOM 757 N N . VAL A 1 92 ? -19.953 -6.488 -1.206 1 98.75 92 VAL A N 1
ATOM 758 C CA . VAL A 1 92 ? -19.484 -7.785 -1.684 1 98.75 92 VAL A CA 1
ATOM 759 C C . VAL A 1 92 ? -19.922 -7.992 -3.129 1 98.75 92 VAL A C 1
ATOM 761 O O . VAL A 1 92 ? -19.141 -8.461 -3.963 1 98.75 92 VAL A O 1
ATOM 764 N N . ILE A 1 93 ? -21.125 -7.617 -3.432 1 98.69 93 ILE A N 1
ATOM 765 C CA . ILE A 1 93 ? -21.641 -7.734 -4.793 1 98.69 93 ILE A CA 1
ATOM 766 C C . ILE A 1 93 ? -20.828 -6.84 -5.727 1 98.69 93 ILE A C 1
ATOM 768 O O . ILE A 1 93 ? -20.469 -7.258 -6.828 1 98.69 93 ILE A O 1
ATOM 772 N N . ILE A 1 94 ? -20.531 -5.66 -5.301 1 98.81 94 ILE A N 1
ATOM 773 C CA . ILE A 1 94 ? -19.75 -4.727 -6.102 1 98.81 94 ILE A CA 1
ATOM 774 C C . ILE A 1 94 ? -18.344 -5.289 -6.316 1 98.81 94 ILE A C 1
ATOM 776 O O . ILE A 1 94 ? -17.797 -5.207 -7.422 1 98.81 94 ILE A O 1
ATOM 780 N N . ALA A 1 95 ? -17.781 -5.848 -5.254 1 98.69 95 ALA A N 1
ATOM 781 C CA . ALA A 1 95 ? -16.438 -6.434 -5.363 1 98.69 95 ALA A CA 1
ATOM 782 C C . ALA A 1 95 ? -16.406 -7.547 -6.406 1 98.69 95 ALA A C 1
ATOM 784 O O . ALA A 1 95 ? -15.531 -7.578 -7.266 1 98.69 95 ALA A O 1
ATOM 785 N N . PHE A 1 96 ? -17.391 -8.445 -6.344 1 98.75 96 PHE A N 1
ATOM 786 C CA . PHE A 1 96 ? -17.469 -9.531 -7.312 1 98.75 96 PHE A CA 1
ATOM 787 C C . PHE A 1 96 ? -17.672 -8.992 -8.719 1 98.75 96 PHE A C 1
ATOM 789 O O . PHE A 1 96 ? -17.062 -9.477 -9.68 1 98.75 96 PHE A O 1
ATOM 796 N N . THR A 1 97 ? -18.531 -8.016 -8.852 1 98.75 97 THR A N 1
ATOM 797 C CA . THR A 1 97 ? -18.828 -7.426 -10.156 1 98.75 97 THR A CA 1
ATOM 798 C C . THR A 1 97 ? -17.578 -6.77 -10.734 1 98.75 97 THR A C 1
ATOM 800 O O . THR A 1 97 ? -17.25 -6.969 -11.906 1 98.75 97 THR A O 1
ATOM 803 N N . TRP A 1 98 ? -16.891 -5.992 -9.875 1 98.75 98 TRP A N 1
ATOM 804 C CA . TRP A 1 98 ? -15.68 -5.305 -10.305 1 98.75 98 TRP A CA 1
ATOM 805 C C . TRP A 1 98 ? -14.602 -6.305 -10.711 1 98.75 98 TRP A C 1
ATOM 807 O O . TRP A 1 98 ? -13.938 -6.129 -11.742 1 98.75 98 TRP A O 1
ATOM 817 N N . GLU A 1 99 ? -14.43 -7.324 -9.922 1 98.62 99 GLU A N 1
ATOM 818 C CA . GLU A 1 99 ? -13.469 -8.383 -10.219 1 98.62 99 GLU A CA 1
ATOM 819 C C . GLU A 1 99 ? -13.812 -9.086 -11.531 1 98.62 99 GLU A C 1
ATOM 821 O O . GLU A 1 99 ? -12.93 -9.328 -12.359 1 98.62 99 GLU A O 1
ATOM 826 N N . PHE A 1 100 ? -15.055 -9.336 -11.672 1 98.75 100 PHE A N 1
ATOM 827 C CA . PHE A 1 100 ? -15.516 -10.023 -12.875 1 98.75 100 PHE A CA 1
ATOM 828 C C . PHE A 1 100 ? -15.273 -9.172 -14.117 1 98.75 100 PHE A C 1
ATOM 830 O O . PHE A 1 100 ? -1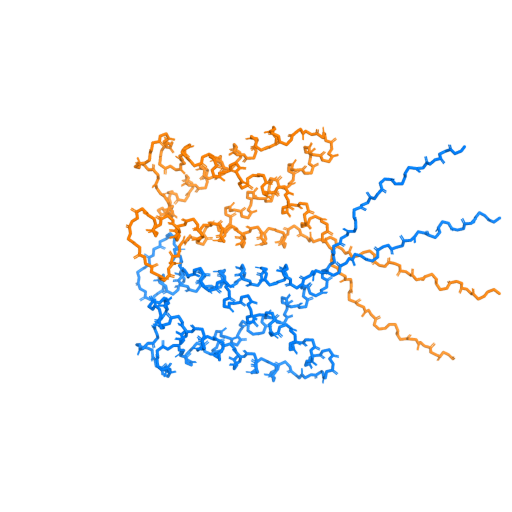4.75 -9.656 -15.117 1 98.75 100 PHE A O 1
ATOM 837 N N . VAL A 1 101 ? -15.625 -7.961 -14.086 1 98.75 101 VAL A N 1
ATOM 838 C CA . VAL A 1 101 ? -15.5 -7.047 -15.211 1 98.75 101 VAL A CA 1
ATOM 839 C C . VAL A 1 101 ? -14.023 -6.84 -15.547 1 98.75 101 VAL A C 1
ATOM 841 O O . VAL A 1 101 ? -13.625 -6.93 -16.719 1 98.75 101 VAL A O 1
ATOM 844 N N . PHE A 1 102 ? -13.164 -6.586 -14.539 1 98.75 102 PHE A N 1
ATOM 845 C CA . PHE A 1 102 ? -11.734 -6.422 -14.781 1 98.75 102 PHE A CA 1
ATOM 846 C C . PHE A 1 102 ? -11.141 -7.699 -15.367 1 98.75 102 PHE A C 1
ATOM 848 O O . PHE A 1 102 ? -10.305 -7.641 -16.281 1 98.75 102 PHE A O 1
ATOM 855 N N . GLY A 1 103 ? -11.555 -8.828 -14.781 1 98.62 103 GLY A N 1
ATOM 856 C CA . GLY A 1 103 ? -11.086 -10.094 -15.328 1 98.62 103 GLY A CA 1
ATOM 857 C C . GLY A 1 103 ? -11.453 -10.289 -16.781 1 98.62 103 GLY A C 1
ATOM 858 O O . GLY A 1 103 ? -10.633 -10.758 -17.578 1 98.62 103 GLY A O 1
ATOM 859 N N . LEU A 1 104 ? -12.664 -9.953 -17.156 1 98.5 104 LEU A N 1
ATOM 860 C CA . LEU A 1 104 ? -13.125 -10.07 -18.531 1 98.5 104 LEU A CA 1
ATOM 861 C C . LEU A 1 104 ? -12.281 -9.203 -19.453 1 98.5 104 LEU A C 1
ATOM 863 O O . LEU A 1 104 ? -11.867 -9.656 -20.531 1 98.5 104 LEU A O 1
ATOM 867 N N . VAL A 1 105 ? -12.047 -8.016 -19.062 1 98.62 105 VAL A N 1
ATOM 868 C CA . VAL A 1 105 ? -11.281 -7.078 -19.891 1 98.62 105 VAL A CA 1
ATOM 869 C C . VAL A 1 105 ? -9.836 -7.559 -20.016 1 98.62 105 VAL A C 1
ATOM 871 O O . VAL A 1 105 ? -9.297 -7.637 -21.109 1 98.62 105 VAL A O 1
ATOM 874 N N . LEU A 1 106 ? -9.219 -7.906 -18.938 1 98.69 106 LEU A N 1
ATOM 875 C CA . LEU A 1 106 ? -7.824 -8.32 -18.922 1 98.69 106 LEU A CA 1
ATOM 876 C C . LEU A 1 106 ? -7.633 -9.609 -19.719 1 98.69 106 LEU A C 1
ATOM 878 O O . LEU A 1 106 ? -6.605 -9.789 -20.375 1 98.69 106 LEU A O 1
ATOM 882 N N . ARG A 1 107 ? -8.594 -10.453 -19.609 1 98.06 107 ARG A N 1
ATOM 883 C CA . ARG A 1 107 ? -8.523 -11.727 -20.328 1 98.06 107 ARG A CA 1
ATOM 884 C C . ARG A 1 107 ? -8.445 -11.5 -21.844 1 98.06 107 ARG A C 1
ATOM 886 O O . ARG A 1 107 ? -7.781 -12.258 -22.547 1 98.06 107 ARG A O 1
ATOM 893 N N . GLN A 1 108 ? -9.039 -10.422 -22.344 1 98.06 108 GLN A N 1
ATOM 894 C CA . GLN A 1 108 ? -8.992 -10.109 -23.766 1 98.06 108 GLN A CA 1
ATOM 895 C C . GLN A 1 108 ? -7.555 -9.844 -24.219 1 98.06 108 GLN A C 1
ATOM 897 O O . GLN A 1 108 ? -7.238 -9.977 -25.406 1 98.06 108 GLN A O 1
ATOM 902 N N . PHE A 1 109 ? -6.68 -9.562 -23.344 1 98 109 PHE A N 1
ATOM 903 C CA . PHE A 1 109 ? -5.309 -9.203 -23.688 1 98 109 PHE A CA 1
ATOM 904 C C . PHE A 1 109 ? -4.324 -10.203 -23.094 1 98 109 PHE A C 1
ATOM 906 O O . PHE A 1 109 ? -3.143 -9.906 -22.938 1 98 109 PHE A O 1
ATOM 913 N N . ASN A 1 110 ? -4.891 -11.328 -22.578 1 97.5 110 ASN A N 1
ATOM 914 C CA . ASN A 1 110 ? -4.086 -12.359 -21.938 1 97.5 110 ASN A CA 1
ATOM 915 C C . ASN A 1 110 ? -3.361 -11.82 -20.719 1 97.5 110 ASN A C 1
ATOM 917 O O . ASN A 1 110 ? -2.207 -12.172 -20.469 1 97.5 110 ASN A O 1
ATOM 921 N N . ALA A 1 111 ? -4.051 -10.891 -19.969 1 98.12 111 ALA A N 1
ATOM 922 C CA . ALA A 1 111 ? -3.406 -10.18 -18.875 1 98.12 111 ALA A CA 1
ATOM 923 C C . ALA A 1 111 ? -4.074 -10.5 -17.547 1 98.12 111 ALA A C 1
ATOM 925 O O . ALA A 1 111 ? -3.725 -9.93 -16.516 1 98.12 111 ALA A O 1
ATOM 926 N N . CYS A 1 112 ? -5.039 -11.367 -17.625 1 98.12 112 CYS A N 1
ATOM 927 C CA . CYS A 1 112 ? -5.684 -11.758 -16.375 1 98.12 112 CYS A CA 1
ATOM 928 C C . CYS A 1 112 ? -4.766 -12.648 -15.547 1 98.12 112 CYS A C 1
ATOM 930 O O . CYS A 1 112 ? -4.34 -13.711 -16 1 98.12 112 CYS A O 1
ATOM 932 N N . SER A 1 113 ? -4.527 -12.258 -14.312 1 96.81 113 SER A N 1
ATOM 933 C CA . SER A 1 113 ? -3.484 -12.914 -13.531 1 96.81 113 SER A CA 1
ATOM 934 C C . SER A 1 113 ? -4.074 -13.977 -12.602 1 96.81 113 SER A C 1
ATOM 936 O O . SER A 1 113 ? -3.338 -14.656 -11.891 1 96.81 113 SER A O 1
ATOM 938 N N . TRP A 1 114 ? -5.359 -14.062 -12.5 1 96.75 114 TRP A N 1
ATOM 939 C CA . TRP A 1 114 ? -5.965 -15.055 -11.617 1 96.75 114 TRP A CA 1
ATOM 940 C C . TRP A 1 114 ? -6.883 -15.984 -12.406 1 96.75 114 TRP A C 1
ATOM 942 O O . TRP A 1 114 ? -7.328 -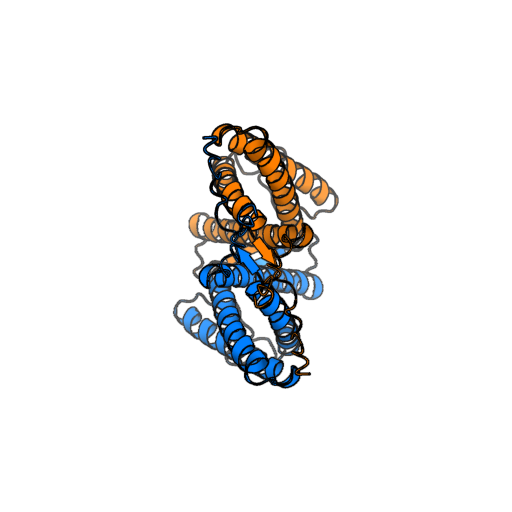15.648 -13.508 1 96.75 114 TRP A O 1
ATOM 952 N N . ASP A 1 115 ? -7.066 -17.156 -11.898 1 97.06 115 ASP A N 1
ATOM 953 C CA . ASP A 1 115 ? -7.941 -18.172 -12.469 1 97.06 115 ASP A CA 1
ATOM 954 C C . ASP A 1 115 ? -8.531 -19.062 -11.383 1 97.06 115 ASP A C 1
ATOM 956 O O . ASP A 1 115 ? -7.805 -19.844 -10.75 1 97.06 115 ASP A O 1
ATOM 960 N N . TYR A 1 116 ? -9.844 -19 -11.281 1 96.88 116 TYR A N 1
ATOM 961 C CA . TYR A 1 116 ? -10.5 -19.734 -10.211 1 96.88 116 TYR A CA 1
ATOM 962 C C . TYR A 1 116 ? -11.266 -20.938 -10.766 1 96.88 116 TYR A C 1
ATOM 964 O O . TYR A 1 116 ? -12.195 -21.438 -10.133 1 96.88 116 TYR A O 1
ATOM 972 N N . SER A 1 117 ? -10.945 -21.422 -11.977 1 96.75 117 SER A N 1
ATOM 973 C CA . SER A 1 117 ? -11.672 -22.5 -12.641 1 96.75 117 SER A CA 1
ATOM 974 C C . SER A 1 117 ? -11.617 -23.781 -11.828 1 96.75 117 SER A C 1
ATOM 976 O O . SER A 1 117 ? -12.516 -24.625 -11.93 1 96.75 117 SER A O 1
ATOM 978 N N . ASP A 1 118 ? -10.625 -23.938 -11.039 1 94.44 118 ASP A N 1
ATOM 979 C CA . ASP A 1 118 ? -10.477 -25.156 -10.242 1 94.44 118 ASP A CA 1
ATOM 980 C C . ASP A 1 118 ? -11.227 -25.047 -8.914 1 94.44 118 ASP A C 1
ATOM 982 O O . ASP A 1 118 ? -11.25 -25.984 -8.125 1 94.44 118 ASP A O 1
ATOM 986 N N . ARG A 1 119 ? -11.812 -23.922 -8.664 1 94.12 119 ARG A N 1
ATOM 987 C CA . ARG A 1 119 ? -12.547 -23.703 -7.422 1 94.12 119 ARG A CA 1
ATOM 988 C C . ARG A 1 119 ? -14.039 -23.984 -7.605 1 94.12 119 ARG A C 1
ATOM 990 O O . ARG A 1 119 ? -14.57 -23.828 -8.703 1 94.12 119 ARG A O 1
ATOM 997 N N . SER A 1 120 ? -14.633 -24.328 -6.52 1 94.69 120 SER A N 1
ATOM 998 C CA . SER A 1 120 ? -16.078 -24.531 -6.551 1 94.69 120 SER A CA 1
ATOM 999 C C . SER A 1 120 ? -16.828 -23.203 -6.633 1 94.69 120 SER A C 1
ATOM 1001 O O . SER A 1 120 ? -16.312 -22.172 -6.195 1 94.69 120 SER A O 1
ATOM 1003 N N . LEU A 1 121 ? -18.031 -23.172 -7.266 1 97.19 121 LEU A N 1
ATOM 1004 C CA . LEU A 1 121 ? -18.922 -22.031 -7.359 1 97.19 121 LEU A CA 1
ATOM 1005 C C . LEU A 1 121 ? -18.266 -20.875 -8.078 1 97.19 121 LEU A C 1
ATOM 1007 O O . LEU A 1 121 ? -18.406 -19.719 -7.676 1 97.19 121 LEU A O 1
ATOM 1011 N N . ASN A 1 122 ? -17.391 -21.281 -9.008 1 97.44 122 ASN A N 1
ATOM 1012 C CA . ASN A 1 122 ? -16.766 -20.234 -9.797 1 97.44 122 ASN A CA 1
ATOM 1013 C C . ASN A 1 122 ? -17.641 -19.781 -10.953 1 97.44 122 ASN A C 1
ATOM 1015 O O . ASN A 1 122 ? -18.578 -20.5 -11.336 1 97.44 122 ASN A O 1
ATOM 1019 N N . LEU A 1 123 ? -17.5 -18.578 -11.43 1 97.69 123 LEU A N 1
ATOM 1020 C CA . LEU A 1 123 ? -18.141 -18.047 -12.633 1 97.69 123 LEU A CA 1
ATOM 1021 C C . LEU A 1 123 ? -17.094 -17.688 -13.695 1 97.69 123 LEU A C 1
ATOM 1023 O O . LEU A 1 123 ? -16.391 -16.688 -13.57 1 97.69 123 LEU A O 1
ATOM 1027 N N . MET A 1 124 ? -16.984 -18.562 -14.805 1 97.62 124 MET A N 1
ATOM 1028 C CA . MET A 1 124 ? -16.078 -18.406 -15.938 1 97.62 124 MET A CA 1
ATOM 1029 C C . MET A 1 124 ? -14.633 -18.359 -15.469 1 97.62 124 MET A C 1
ATOM 1031 O O . MET A 1 124 ? -13.773 -17.812 -16.156 1 97.62 124 MET A O 1
ATOM 1035 N N . GLY A 1 125 ? -14.367 -18.812 -14.18 1 98.12 125 GLY A N 1
ATOM 1036 C CA . GLY A 1 125 ? -13.023 -18.797 -13.625 1 98.12 125 GLY A CA 1
ATOM 1037 C C . GLY A 1 125 ? -12.562 -17.406 -13.211 1 98.12 125 GLY A C 1
ATOM 1038 O O . GLY A 1 125 ? -11.414 -17.219 -12.805 1 98.12 125 GLY A O 1
ATOM 1039 N N . LEU A 1 126 ? -13.414 -16.453 -13.281 1 98.44 126 LEU A N 1
ATOM 1040 C CA . LEU A 1 126 ? -13.047 -15.07 -13.031 1 98.44 126 LEU A CA 1
ATOM 1041 C C . LEU A 1 126 ? -13.398 -14.664 -11.602 1 98.44 126 LEU A C 1
ATOM 1043 O O . LEU A 1 126 ? -12.789 -13.75 -11.039 1 98.44 126 LEU A O 1
ATOM 1047 N N . ILE A 1 127 ? -14.352 -15.234 -11.078 1 98.5 127 ILE A N 1
ATOM 1048 C CA . ILE A 1 127 ? -14.68 -15.062 -9.672 1 98.5 127 ILE A CA 1
ATOM 1049 C C . ILE A 1 127 ? -15.102 -16.406 -9.07 1 98.5 127 ILE A C 1
ATOM 1051 O O . ILE A 1 127 ? -15.414 -17.344 -9.805 1 98.5 127 ILE A O 1
ATOM 1055 N N . THR A 1 128 ? -15.039 -16.531 -7.816 1 97.94 128 THR A N 1
ATOM 1056 C CA . THR A 1 128 ? -15.539 -17.688 -7.098 1 97.94 128 THR A CA 1
ATOM 1057 C C . THR A 1 128 ? -16.25 -17.266 -5.816 1 97.94 128 THR A C 1
ATOM 1059 O O . THR A 1 128 ? -15.742 -16.453 -5.051 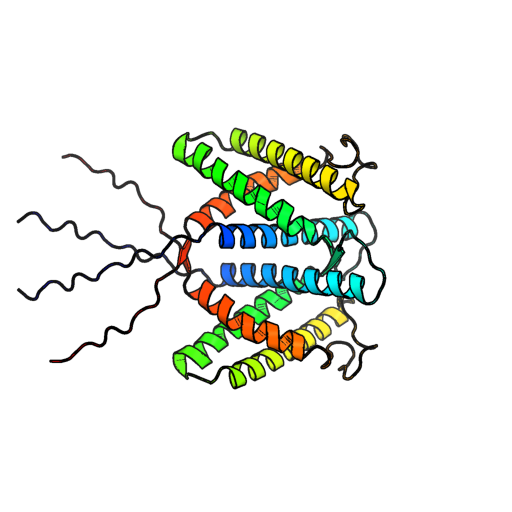1 97.94 128 THR A O 1
ATOM 1062 N N . LEU A 1 129 ? -17.375 -17.812 -5.598 1 97.38 129 LEU A N 1
ATOM 1063 C CA . LEU A 1 129 ? -18.188 -17.453 -4.43 1 97.38 129 LEU A CA 1
ATOM 1064 C C . LEU A 1 129 ? -17.562 -18.016 -3.156 1 97.38 129 LEU A C 1
ATOM 1066 O O . LEU A 1 129 ? -17.906 -17.594 -2.051 1 97.38 129 LEU A O 1
ATOM 1070 N N . THR A 1 130 ? -16.641 -18.938 -3.311 1 96.25 130 THR A N 1
ATOM 1071 C CA . THR A 1 130 ? -15.945 -19.484 -2.154 1 96.25 130 THR A CA 1
ATOM 1072 C C . THR A 1 130 ? -15.203 -18.391 -1.4 1 96.25 130 THR A C 1
ATOM 1074 O O . THR A 1 130 ? -14.898 -18.547 -0.215 1 96.25 130 THR A O 1
ATOM 1077 N N . TYR A 1 131 ? -14.922 -17.312 -2.062 1 96.75 131 TYR A N 1
ATOM 1078 C CA . TYR A 1 131 ? -14.156 -16.219 -1.449 1 96.75 131 TYR A CA 1
ATOM 1079 C C . TYR A 1 131 ? -15.086 -15.156 -0.876 1 96.75 131 TYR A C 1
ATOM 1081 O O . TYR A 1 131 ? -14.625 -14.133 -0.375 1 96.75 131 TYR A O 1
ATOM 1089 N N . ALA A 1 132 ? -16.359 -15.391 -0.824 1 97.75 132 ALA A N 1
ATOM 1090 C CA . ALA A 1 132 ? -17.359 -14.438 -0.328 1 97.75 132 ALA A CA 1
ATOM 1091 C C . ALA A 1 132 ? -17.078 -14.055 1.123 1 97.75 132 ALA A C 1
ATOM 1093 O O . ALA A 1 132 ? -17.172 -12.883 1.494 1 97.75 132 ALA A O 1
ATOM 1094 N N . PRO A 1 133 ? -16.719 -15.047 1.969 1 96.94 133 PRO A N 1
ATOM 1095 C CA . PRO A 1 133 ? -16.422 -14.648 3.348 1 96.94 133 PRO A CA 1
ATOM 1096 C C . PRO A 1 133 ? -15.25 -13.672 3.438 1 96.94 133 PRO A C 1
ATOM 1098 O O . PRO A 1 133 ? -15.281 -12.742 4.25 1 96.94 133 PRO A O 1
ATOM 1101 N N . GLY A 1 134 ? -14.219 -13.945 2.602 1 97.06 134 GLY A N 1
ATOM 1102 C CA . GLY A 1 134 ? -13.102 -13.008 2.562 1 97.06 134 GLY A CA 1
ATOM 1103 C C . GLY A 1 134 ? -13.5 -11.625 2.098 1 97.06 134 GLY A C 1
ATOM 1104 O O . GLY A 1 134 ? -13.078 -10.625 2.682 1 97.06 134 GLY A O 1
ATOM 1105 N N . TRP A 1 135 ? -14.328 -11.523 1.112 1 98.19 135 TRP A N 1
ATOM 1106 C CA . TRP A 1 135 ? -14.828 -10.242 0.61 1 98.19 135 TRP A CA 1
ATOM 1107 C C . TRP A 1 135 ? -15.68 -9.539 1.659 1 98.19 135 TRP A C 1
ATOM 1109 O O . TRP A 1 135 ? -15.656 -8.312 1.767 1 98.19 135 TRP A O 1
ATOM 1119 N N . ALA A 1 136 ? -16.438 -10.344 2.41 1 98.44 136 ALA A N 1
ATOM 1120 C CA . ALA A 1 136 ? -17.281 -9.766 3.455 1 98.44 136 ALA A CA 1
ATOM 1121 C C . ALA A 1 136 ? -16.438 -9.117 4.543 1 98.44 136 ALA A C 1
ATOM 1123 O O . ALA A 1 136 ? -16.75 -8.023 5.016 1 98.44 136 ALA A O 1
ATOM 1124 N N . LEU A 1 137 ? -15.438 -9.789 4.91 1 98.06 137 LEU A N 1
ATOM 1125 C CA . LEU A 1 137 ? -14.523 -9.25 5.91 1 98.06 137 LEU A CA 1
ATOM 1126 C C . LEU A 1 137 ? -13.883 -7.961 5.418 1 98.06 137 LEU A C 1
ATOM 1128 O O . LEU A 1 137 ? -13.797 -6.98 6.16 1 98.06 137 LEU A O 1
ATOM 1132 N N . LEU A 1 138 ? -13.414 -7.949 4.199 1 98.19 138 LEU A N 1
ATOM 1133 C CA . LEU A 1 138 ? -12.812 -6.758 3.617 1 98.19 138 LEU A CA 1
ATOM 1134 C C . LEU A 1 138 ? -13.836 -5.637 3.482 1 98.19 138 LEU A C 1
ATOM 1136 O O . LEU A 1 138 ? -13.492 -4.461 3.619 1 98.19 138 LEU A O 1
ATOM 1140 N N . ALA A 1 139 ? -15.047 -6.023 3.17 1 98.44 139 ALA A N 1
ATOM 1141 C CA . ALA A 1 139 ? -16.125 -5.047 3.062 1 98.44 139 ALA A CA 1
ATOM 1142 C C . ALA A 1 139 ? -16.359 -4.336 4.395 1 98.44 139 ALA A C 1
ATOM 1144 O O . ALA A 1 139 ? -16.547 -3.119 4.43 1 98.44 139 ALA A O 1
ATOM 1145 N N . LEU A 1 140 ? -16.406 -5.117 5.457 1 97.81 140 LEU A N 1
ATOM 1146 C CA . LEU A 1 140 ? -16.516 -4.531 6.789 1 97.81 140 LEU A CA 1
ATOM 1147 C C . LEU A 1 140 ? -15.352 -3.58 7.062 1 97.81 140 LEU A C 1
ATOM 1149 O O . LEU A 1 140 ? -15.555 -2.471 7.562 1 97.81 140 LEU A O 1
ATOM 1153 N N . TRP A 1 141 ? -14.227 -4.012 6.707 1 98.06 141 TRP A N 1
ATOM 1154 C CA . TRP A 1 141 ? -13 -3.24 6.898 1 98.06 141 TRP A CA 1
ATOM 1155 C C . TRP A 1 141 ? -13 -1.99 6.023 1 98.06 141 TRP A C 1
ATOM 1157 O O . TRP A 1 141 ? -12.469 -0.95 6.418 1 98.06 141 TRP A O 1
ATOM 1167 N N . GLN A 1 142 ? -13.633 -2.053 4.938 1 98 142 GLN A N 1
ATOM 1168 C CA . GLN A 1 142 ? -13.703 -0.961 3.969 1 98 142 GLN A CA 1
ATOM 1169 C C . GLN A 1 142 ? -14.352 0.277 4.582 1 98 142 GLN A C 1
ATOM 1171 O O . GLN A 1 142 ? -13.93 1.403 4.312 1 98 142 GLN A O 1
ATOM 1176 N N . ASP A 1 143 ? -15.328 0.128 5.375 1 97.5 143 ASP A N 1
ATOM 1177 C CA . ASP A 1 143 ? -15.984 1.26 6.023 1 97.5 143 ASP A CA 1
ATOM 1178 C C . ASP A 1 143 ? -15.016 1.991 6.953 1 97.5 143 ASP A C 1
ATOM 1180 O O . ASP A 1 143 ? -15.016 3.223 7.012 1 97.5 143 ASP A O 1
ATOM 1184 N N . VAL A 1 144 ? -14.258 1.181 7.633 1 97.06 144 VAL A N 1
ATOM 1185 C CA . VAL A 1 144 ? -13.32 1.748 8.594 1 97.06 144 VAL A CA 1
ATOM 1186 C C . VAL A 1 144 ? -12.273 2.584 7.863 1 97.06 144 VAL A C 1
ATOM 1188 O O . VAL A 1 144 ? -12.008 3.727 8.242 1 97.06 144 VAL A O 1
ATOM 1191 N N . ILE A 1 145 ? -11.719 2.031 6.805 1 97.81 145 ILE A N 1
ATOM 1192 C CA . ILE A 1 145 ? -10.68 2.723 6.055 1 97.81 145 ILE A CA 1
ATOM 1193 C C . ILE A 1 145 ? -11.266 3.957 5.371 1 97.81 145 ILE A C 1
ATOM 1195 O O . ILE A 1 145 ? -10.633 5.012 5.332 1 97.81 145 ILE A O 1
ATOM 1199 N N . ALA A 1 146 ? -12.469 3.803 4.852 1 97.81 146 ALA A N 1
ATOM 1200 C CA . ALA A 1 146 ? -13.133 4.934 4.203 1 97.81 146 ALA A CA 1
ATOM 1201 C C . ALA A 1 146 ? -13.359 6.074 5.188 1 97.81 146 ALA A C 1
ATOM 1203 O O . ALA A 1 146 ? -13.078 7.234 4.879 1 97.81 146 ALA A O 1
ATOM 1204 N N . GLU A 1 147 ? -13.836 5.727 6.32 1 97 147 GLU A N 1
ATOM 1205 C CA . GLU A 1 147 ? -14.078 6.742 7.344 1 97 147 GLU A CA 1
ATOM 1206 C C . GLU A 1 147 ? -12.797 7.465 7.727 1 97 147 GLU A C 1
ATOM 1208 O O . GLU A 1 147 ? -12.773 8.695 7.84 1 97 147 GLU A O 1
ATOM 1213 N N . LEU A 1 148 ? -11.812 6.68 7.898 1 96.94 148 LEU A N 1
ATOM 1214 C CA . LEU A 1 148 ? -10.523 7.254 8.266 1 96.94 148 LEU A CA 1
ATOM 1215 C C . LEU A 1 148 ? -10.031 8.211 7.188 1 96.94 148 LEU A C 1
ATOM 1217 O O . LEU A 1 148 ? -9.633 9.336 7.484 1 96.94 148 LEU A O 1
ATOM 1221 N N . LEU A 1 149 ? -10.07 7.828 5.938 1 98 149 LEU A N 1
ATOM 1222 C CA . LEU A 1 149 ? -9.547 8.648 4.844 1 98 149 LEU A CA 1
ATOM 1223 C C . LEU A 1 149 ? -10.375 9.914 4.668 1 98 149 LEU A C 1
ATOM 1225 O O . LEU A 1 149 ? -9.836 10.977 4.359 1 98 149 LEU A O 1
ATOM 1229 N N . LEU A 1 150 ? -11.656 9.797 4.887 1 96.75 150 LEU A N 1
ATOM 1230 C CA . LEU A 1 150 ? -12.555 10.938 4.723 1 96.75 150 LEU A CA 1
ATOM 1231 C C . LEU A 1 150 ? -12.336 11.961 5.832 1 96.75 150 LEU A C 1
ATOM 1233 O O . LEU A 1 150 ? -12.664 13.141 5.668 1 96.75 150 LEU A O 1
ATOM 1237 N N . LYS A 1 151 ? -11.805 11.523 6.938 1 95.69 151 LYS A N 1
ATOM 1238 C CA . LYS A 1 151 ? -11.57 12.406 8.078 1 95.69 151 LYS A CA 1
ATOM 1239 C C . LYS A 1 151 ? -10.203 13.086 7.965 1 95.69 151 LYS A C 1
ATOM 1241 O O . LYS A 1 151 ? -9.898 14 8.734 1 95.69 151 LYS A O 1
ATOM 1246 N N . LEU A 1 152 ? -9.391 12.641 7.027 1 96.38 152 LEU A N 1
ATOM 1247 C CA . LEU A 1 152 ? -8.047 13.203 6.891 1 96.38 152 LEU A CA 1
ATOM 1248 C C . LEU A 1 152 ? -8.102 14.562 6.211 1 96.38 152 LEU A C 1
ATOM 1250 O O . LEU A 1 152 ? -8.875 14.766 5.27 1 96.38 152 LEU A O 1
ATOM 1254 N N . ARG A 1 153 ? -7.281 15.477 6.715 1 95.44 153 ARG A N 1
ATOM 1255 C CA . ARG A 1 153 ? -7.098 16.812 6.164 1 95.44 153 ARG A CA 1
ATOM 1256 C C . ARG A 1 153 ? -5.621 17.125 5.945 1 95.44 153 ARG A C 1
ATOM 1258 O O . ARG A 1 153 ? -4.766 16.641 6.688 1 95.44 153 ARG A O 1
ATOM 1265 N N . ILE A 1 154 ? -5.352 17.875 4.949 1 94.88 154 ILE A N 1
ATOM 1266 C CA . ILE A 1 154 ? -3.998 18.344 4.684 1 94.88 154 ILE A CA 1
ATOM 1267 C C . ILE A 1 154 ? -3.846 19.781 5.176 1 94.88 154 ILE A C 1
ATOM 1269 O O . ILE A 1 154 ? -4.594 20.672 4.758 1 94.88 154 ILE A O 1
ATOM 1273 N N . LEU A 1 155 ? -2.924 19.984 5.992 1 90.94 155 LEU A N 1
ATOM 1274 C CA . LEU A 1 155 ? -2.662 21.328 6.5 1 90.94 155 LEU A CA 1
ATOM 1275 C C . LEU A 1 155 ? -2.07 22.219 5.41 1 90.94 155 LEU A C 1
ATOM 1277 O O . LEU A 1 155 ? -1.273 21.75 4.594 1 90.94 155 LEU A O 1
ATOM 1281 N N . PRO A 1 156 ? -2.5 23.5 5.453 1 82.19 156 PRO A N 1
ATOM 1282 C CA . PRO A 1 156 ? -1.921 24.453 4.496 1 82.19 156 PRO A CA 1
ATOM 1283 C C . PRO A 1 156 ? -0.463 24.781 4.805 1 82.19 156 PRO A C 1
ATOM 1285 O O . PRO A 1 156 ? -0.001 24.562 5.93 1 82.19 156 PRO A O 1
ATOM 1288 N N . PRO A 1 157 ? 0.27 25.094 3.791 1 71.81 157 PRO A N 1
ATOM 1289 C CA . PRO A 1 157 ? 1.649 25.516 4.055 1 71.81 157 PRO A CA 1
ATOM 1290 C C . PRO A 1 157 ? 1.735 26.688 5.035 1 71.81 157 PRO A C 1
ATOM 1292 O O . PRO A 1 157 ? 0.881 27.578 5.023 1 71.81 157 PRO A O 1
ATOM 1295 N N . THR A 1 158 ? 2.121 26.531 6.277 1 63.19 158 THR A N 1
ATOM 1296 C CA . THR A 1 158 ? 2.256 27.625 7.23 1 63.19 158 THR A CA 1
ATOM 1297 C C . THR A 1 158 ? 3.064 28.766 6.625 1 63.19 158 THR A C 1
ATOM 1299 O O . THR A 1 158 ? 4.215 28.578 6.227 1 63.19 158 THR A O 1
ATOM 1302 N N . VAL A 1 159 ? 2.5 29.75 6.035 1 53.5 159 VAL A N 1
ATOM 1303 C CA . VAL A 1 159 ? 3.199 30.969 5.629 1 53.5 159 VAL A CA 1
ATOM 1304 C C . VAL A 1 159 ? 3.805 31.656 6.855 1 53.5 159 VAL A C 1
ATOM 1306 O O . VAL A 1 159 ? 3.121 31.859 7.859 1 53.5 159 VAL A O 1
ATOM 1309 N N . PRO A 1 160 ? 5.141 31.641 7 1 51.62 160 PRO A N 1
ATOM 1310 C CA . PRO A 1 160 ? 5.688 32.469 8.086 1 51.62 160 PRO A CA 1
ATOM 1311 C C . PRO A 1 160 ? 5.082 33.844 8.133 1 51.62 160 PRO A C 1
ATOM 1313 O O . PRO A 1 160 ? 5.031 34.562 7.109 1 51.62 160 PRO A O 1
ATOM 1316 N N . THR A 1 161 ? 4.059 33.969 8.961 1 45.81 161 THR A N 1
ATOM 1317 C CA . THR A 1 161 ? 3.607 35.344 9.117 1 45.81 161 THR A CA 1
ATOM 1318 C C . THR A 1 161 ? 4.777 36.281 9.461 1 45.81 161 THR A C 1
ATOM 1320 O O . THR A 1 161 ? 5.516 36 10.414 1 45.81 161 THR A O 1
ATOM 1323 N N . CYS A 1 162 ? 5.344 36.844 8.508 1 44.12 162 CYS A N 1
ATOM 1324 C CA . CYS A 1 162 ? 6.273 37.938 8.781 1 44.12 162 CYS A CA 1
ATOM 1325 C C . CYS A 1 162 ? 5.68 38.906 9.789 1 44.12 162 CYS A C 1
ATOM 1327 O O . CYS A 1 162 ? 4.688 39.594 9.5 1 44.12 162 CYS A O 1
ATOM 1329 N N . ASN A 1 163 ? 5.68 38.594 11.047 1 42.22 163 ASN A N 1
ATOM 1330 C CA . ASN A 1 163 ? 5.395 39.688 11.992 1 42.22 163 ASN A CA 1
ATOM 1331 C C . ASN A 1 163 ? 6.105 40.969 11.609 1 42.22 163 ASN A C 1
ATOM 1333 O O . ASN A 1 163 ? 7.336 41.062 11.664 1 42.22 163 ASN A O 1
ATOM 1337 N N . LYS A 1 164 ? 5.562 41.781 10.719 1 42.19 164 LYS A N 1
ATOM 1338 C CA . LYS A 1 164 ? 6.027 43.156 10.586 1 42.19 164 LYS A CA 1
ATOM 1339 C C . LYS A 1 164 ? 5.992 43.906 11.93 1 42.19 164 LYS A C 1
ATOM 1341 O O . LYS A 1 164 ? 4.918 44.094 12.508 1 42.19 164 LYS A O 1
ATOM 1346 N N . SER A 1 165 ? 6.961 43.688 12.828 1 41.06 165 SER A N 1
ATOM 1347 C CA . SER A 1 165 ? 7.164 44.719 13.82 1 41.06 165 SER A CA 1
ATOM 1348 C C . SER A 1 165 ? 7.105 46.125 13.188 1 41.06 165 SER A C 1
ATOM 1350 O O . SER A 1 165 ? 7.941 46.469 12.344 1 41.06 165 SER A O 1
ATOM 1352 N N . HIS A 1 166 ? 5.988 46.719 13.078 1 35.41 166 HIS A N 1
ATOM 1353 C CA . HIS A 1 166 ? 6.055 48.188 13.07 1 35.41 166 HIS A CA 1
ATOM 1354 C C . HIS A 1 166 ? 6.723 48.719 14.336 1 35.41 166 HIS A C 1
ATOM 1356 O O . HIS A 1 166 ? 6.496 48.188 15.43 1 35.41 166 HIS A O 1
ATOM 1362 N N . MET B 1 1 ? -24.219 43.156 22.391 1 30.34 1 MET B N 1
ATOM 1363 C CA . MET B 1 1 ? -23.047 42.531 21.781 1 30.34 1 MET B CA 1
ATOM 1364 C C . MET B 1 1 ? -23.141 41 21.875 1 30.34 1 MET B C 1
ATOM 1366 O O . MET B 1 1 ? -23.219 40.438 22.969 1 30.34 1 MET B O 1
ATOM 1370 N N . SER B 1 2 ? -23.75 40.344 20.922 1 38.03 2 SER B N 1
ATOM 1371 C CA . SER B 1 2 ? -23.953 38.875 20.875 1 38.03 2 SER B CA 1
ATOM 1372 C C . SER B 1 2 ? -22.641 38.156 21.109 1 38.03 2 SER B C 1
ATOM 1374 O O . SER B 1 2 ? -21.578 38.594 20.656 1 38.03 2 SER B O 1
ATOM 1376 N N . PRO B 1 3 ? -22.5 37.375 22.234 1 40.28 3 PRO B N 1
ATOM 1377 C CA . PRO B 1 3 ? -21.25 36.625 22.422 1 40.28 3 PRO B CA 1
ATOM 1378 C C . PRO B 1 3 ? -20.703 36.062 21.125 1 40.28 3 PRO B C 1
ATOM 1380 O O . PRO B 1 3 ? -21.484 35.688 20.234 1 40.28 3 PRO B O 1
ATOM 1383 N N . GLY B 1 4 ? -19.719 36.656 20.531 1 37.84 4 GLY B N 1
ATOM 1384 C CA . GLY B 1 4 ? -18.984 36.125 19.391 1 37.84 4 GLY B CA 1
ATOM 1385 C C . GLY B 1 4 ? -18.875 34.594 19.453 1 37.84 4 GLY B C 1
ATOM 1386 O O . GLY B 1 4 ? -18.531 34.031 20.484 1 37.84 4 GLY B O 1
ATOM 1387 N N . ALA B 1 5 ? -19.734 33.812 18.828 1 42.28 5 ALA B N 1
ATOM 1388 C CA . ALA B 1 5 ? -19.578 32.375 18.609 1 42.28 5 ALA B CA 1
ATOM 1389 C C . ALA B 1 5 ? -18.094 32 18.5 1 42.28 5 ALA B C 1
ATOM 1391 O O . ALA B 1 5 ? -17.422 32.438 17.562 1 42.28 5 ALA B O 1
ATOM 1392 N N . THR B 1 6 ? -17.297 31.969 19.594 1 40.94 6 THR B N 1
ATOM 1393 C CA . THR B 1 6 ? -15.961 31.359 19.578 1 40.94 6 THR B CA 1
ATOM 1394 C C . THR B 1 6 ? -15.984 30.031 18.812 1 40.94 6 THR B C 1
ATOM 1396 O O . THR B 1 6 ? -16.609 29.078 19.25 1 40.94 6 THR B O 1
ATOM 1399 N N . SER B 1 7 ? -16.203 29.969 17.562 1 43.84 7 SER B N 1
ATOM 1400 C CA . SER B 1 7 ? -16.031 28.719 16.812 1 43.84 7 SER B CA 1
ATOM 1401 C C . SER B 1 7 ? -14.789 27.969 17.281 1 43.84 7 SER B C 1
ATOM 1403 O O . SER B 1 7 ? -13.68 28.5 17.25 1 43.84 7 SER B O 1
ATOM 1405 N N . ILE B 1 8 ? -14.773 27.25 18.344 1 45.91 8 ILE B N 1
ATOM 1406 C CA . ILE B 1 8 ? -13.734 26.312 18.75 1 45.91 8 ILE B CA 1
ATOM 1407 C C . ILE B 1 8 ? -13.172 25.594 17.531 1 45.91 8 ILE B C 1
ATOM 1409 O O . ILE B 1 8 ? -13.922 24.953 16.781 1 45.91 8 ILE B O 1
ATOM 1413 N N . VAL B 1 9 ? -12.102 26.188 16.766 1 51.31 9 VAL B N 1
ATOM 1414 C CA . VAL B 1 9 ? -11.312 25.641 15.672 1 51.31 9 VAL B CA 1
ATOM 1415 C C . VAL B 1 9 ? -10.68 24.312 16.078 1 51.31 9 VAL B C 1
ATOM 1417 O O . VAL B 1 9 ? -9.836 24.281 16.984 1 51.31 9 VAL B O 1
ATOM 1420 N N . VAL B 1 10 ? -11.266 23.219 16.141 1 58.19 10 VAL B N 1
ATOM 1421 C CA . VAL B 1 10 ? -10.688 21.922 16.5 1 58.19 10 VAL B CA 1
ATOM 1422 C C . VAL B 1 10 ? -9.609 21.547 15.492 1 58.19 10 VAL B C 1
ATOM 1424 O O . VAL B 1 10 ? -9.891 21.422 14.297 1 58.19 10 VAL B O 1
ATOM 1427 N N . GLN B 1 11 ? -8.266 21.906 15.805 1 74.06 11 GLN B N 1
ATOM 1428 C CA . GLN B 1 11 ? -7.121 21.469 15.016 1 74.06 11 GLN B CA 1
ATOM 1429 C C . GLN B 1 11 ? -7 19.953 15.016 1 74.06 11 GLN B C 1
ATOM 1431 O O . GLN B 1 11 ? -7.188 19.297 16.047 1 74.06 11 GLN B O 1
ATOM 1436 N N . GLY B 1 12 ? -7.34 19.094 14.008 1 84.31 12 GLY B N 1
ATOM 1437 C CA . GLY B 1 12 ? -7.215 17.656 13.891 1 84.31 12 GLY B CA 1
ATOM 1438 C C . GLY B 1 12 ? -5.941 17.109 14.516 1 84.31 12 GLY B C 1
ATOM 1439 O O . GLY B 1 12 ? -5 17.875 14.766 1 84.31 12 GLY B O 1
ATOM 1440 N N . LYS B 1 13 ? -5.969 16.016 14.969 1 93.06 13 LYS B N 1
ATOM 1441 C CA . LYS B 1 13 ? -4.805 15.336 15.531 1 93.06 13 LYS B CA 1
ATOM 1442 C C . LYS B 1 13 ? -3.879 14.828 14.43 1 93.06 13 LYS B C 1
ATOM 1444 O O . LYS B 1 13 ? -4.344 14.359 13.391 1 93.06 13 LYS B O 1
ATOM 1449 N N . PRO B 1 14 ? -2.576 14.961 14.688 1 94.94 14 PRO B N 1
ATOM 1450 C CA . PRO B 1 14 ? -1.657 14.406 13.695 1 94.94 14 PRO B CA 1
ATOM 1451 C C . PRO B 1 14 ? -1.827 12.898 13.508 1 94.94 14 PRO B C 1
ATOM 1453 O O . PRO B 1 14 ? -2.283 12.211 14.422 1 94.94 14 PRO B O 1
ATOM 1456 N N . LEU B 1 15 ? -1.441 12.484 12.32 1 96.88 15 LEU B N 1
ATOM 1457 C CA . LEU B 1 15 ? -1.457 11.047 12.078 1 96.88 15 LEU B CA 1
ATOM 1458 C C . LEU B 1 15 ? -0.469 10.328 12.992 1 96.88 15 LEU B C 1
ATOM 1460 O O . LEU B 1 15 ? 0.722 10.648 13 1 96.88 15 LEU B O 1
ATOM 1464 N N . PRO B 1 16 ? -0.966 9.445 13.797 1 97.25 16 PRO B N 1
ATOM 1465 C CA . PRO B 1 16 ? -0.036 8.773 14.703 1 97.25 16 PRO B CA 1
ATOM 1466 C C . PRO B 1 16 ? 1.024 7.957 13.969 1 97.25 16 PRO B C 1
ATOM 1468 O O . PRO B 1 16 ? 0.837 7.602 12.805 1 97.25 16 PRO B O 1
ATOM 1471 N N . ALA B 1 17 ? 2.094 7.66 14.68 1 98 17 ALA B N 1
ATOM 1472 C CA . ALA B 1 17 ? 3.268 7.012 14.102 1 98 17 ALA B CA 1
ATOM 1473 C C . ALA B 1 17 ? 2.91 5.645 13.523 1 98 17 ALA B C 1
ATOM 1475 O O . ALA B 1 17 ? 3.445 5.238 12.492 1 98 17 ALA B O 1
ATOM 1476 N N . TYR B 1 18 ? 2.023 4.926 14.18 1 98.12 18 TYR B N 1
ATOM 1477 C CA . TYR B 1 18 ? 1.713 3.576 13.734 1 98.12 18 TYR B CA 1
ATOM 1478 C C . TYR B 1 18 ? 0.961 3.602 12.406 1 98.12 18 TYR B C 1
ATOM 1480 O O . TYR B 1 18 ? 1.106 2.691 11.586 1 98.12 18 TYR B O 1
ATOM 1488 N N . MET B 1 19 ? 0.173 4.602 12.094 1 98.19 19 MET B N 1
ATOM 1489 C CA . MET B 1 19 ? -0.532 4.723 10.82 1 98.19 19 MET B CA 1
ATOM 1490 C C . MET B 1 19 ? 0.423 5.133 9.703 1 98.19 19 MET B C 1
ATOM 1492 O O . MET B 1 19 ? 0.282 4.688 8.57 1 98.19 19 MET B O 1
ATOM 1496 N N . ARG B 1 20 ? 1.372 5.996 10.078 1 98.62 20 ARG B N 1
ATOM 1497 C CA . ARG B 1 20 ? 2.371 6.363 9.086 1 98.62 20 ARG B CA 1
ATOM 1498 C C . ARG B 1 20 ? 3.264 5.176 8.742 1 98.62 20 ARG B C 1
ATOM 1500 O O . ARG B 1 20 ? 3.588 4.953 7.57 1 98.62 20 ARG B O 1
ATOM 1507 N N . LEU B 1 21 ? 3.596 4.453 9.789 1 98.81 21 LEU B N 1
ATOM 1508 C CA . LEU B 1 21 ? 4.352 3.225 9.562 1 98.81 21 LEU B CA 1
ATOM 1509 C C . LEU B 1 21 ? 3.594 2.279 8.641 1 98.81 21 LEU B C 1
ATOM 1511 O O . LEU B 1 21 ? 4.184 1.678 7.742 1 98.81 21 LEU B O 1
ATOM 1515 N N . PHE B 1 22 ? 2.363 2.094 8.867 1 98.75 22 PHE B N 1
ATOM 1516 C CA . PHE B 1 22 ? 1.526 1.232 8.039 1 98.75 22 PHE B CA 1
ATOM 1517 C C . PHE B 1 22 ? 1.537 1.699 6.59 1 98.75 22 PHE B C 1
ATOM 1519 O O . PHE B 1 22 ? 1.706 0.892 5.676 1 98.75 22 PHE B O 1
ATOM 1526 N N . PHE B 1 23 ? 1.381 3.021 6.355 1 98.75 23 PHE B N 1
ATOM 1527 C CA . PHE B 1 23 ? 1.402 3.562 5 1 98.75 23 PHE B CA 1
ATOM 1528 C C . PHE B 1 23 ? 2.748 3.305 4.336 1 98.75 23 PHE B C 1
ATOM 1530 O O . PHE B 1 23 ? 2.805 2.93 3.162 1 98.75 23 PHE B O 1
ATOM 1537 N N . TYR B 1 24 ? 3.764 3.482 5.09 1 98.88 24 TYR B N 1
ATOM 1538 C CA . TYR B 1 24 ? 5.102 3.268 4.547 1 98.88 24 TYR B CA 1
ATOM 1539 C C . TYR B 1 24 ? 5.301 1.812 4.145 1 98.88 24 TYR B C 1
ATOM 1541 O O . TYR B 1 24 ? 5.93 1.522 3.127 1 98.88 24 TYR B O 1
ATOM 1549 N N . GLY B 1 25 ? 4.801 0.962 4.957 1 98.81 25 GLY B N 1
ATOM 1550 C CA . GLY B 1 25 ? 4.852 -0.446 4.598 1 98.81 25 GLY B CA 1
ATOM 1551 C C . GLY B 1 25 ? 4.086 -0.764 3.326 1 98.81 25 GLY B C 1
ATOM 1552 O O . GLY B 1 25 ? 4.578 -1.5 2.467 1 98.81 25 GLY B O 1
ATOM 1553 N N . LEU B 1 2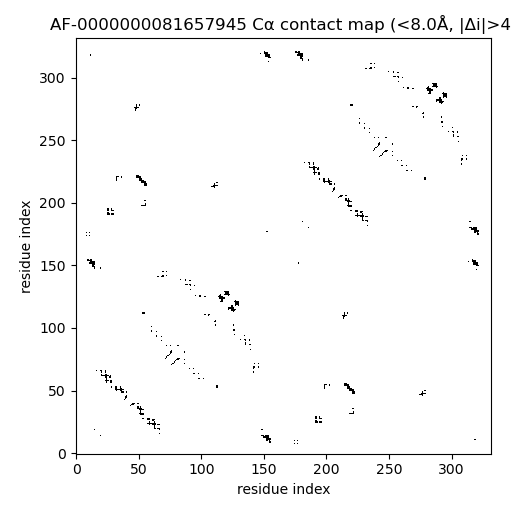6 ? 2.865 -0.208 3.232 1 98.81 26 LEU B N 1
ATOM 1554 C CA . LEU B 1 26 ? 2.078 -0.376 2.018 1 98.81 26 LEU B CA 1
ATOM 1555 C C . LEU B 1 26 ? 2.848 0.122 0.798 1 98.81 26 LEU B C 1
ATOM 1557 O O . LEU B 1 26 ? 2.863 -0.538 -0.243 1 98.81 26 LEU B O 1
ATOM 1561 N N . HIS B 1 27 ? 3.453 1.268 0.958 1 98.75 27 HIS B N 1
ATOM 1562 C CA . HIS B 1 27 ? 4.223 1.857 -0.13 1 98.75 27 HIS B CA 1
ATOM 1563 C C . HIS B 1 27 ? 5.422 0.986 -0.492 1 98.75 27 HIS B C 1
ATOM 1565 O O . HIS B 1 27 ? 5.812 0.915 -1.659 1 98.75 27 HIS B O 1
ATOM 1571 N N . GLY B 1 28 ? 6.016 0.41 0.488 1 98.5 28 GLY B N 1
ATOM 1572 C CA . GLY B 1 28 ? 7.086 -0.539 0.231 1 98.5 28 GLY B CA 1
ATOM 1573 C C . GLY B 1 28 ? 6.656 -1.697 -0.651 1 98.5 28 GLY B C 1
ATOM 1574 O O . GLY B 1 28 ? 7.367 -2.066 -1.588 1 98.5 28 GLY B O 1
ATOM 1575 N N . PHE B 1 29 ? 5.461 -2.312 -0.323 1 98.56 29 PHE B N 1
ATOM 1576 C CA . PHE B 1 29 ? 4.902 -3.344 -1.19 1 98.56 29 PHE B CA 1
ATOM 1577 C C . PHE B 1 29 ? 4.77 -2.836 -2.621 1 98.56 29 PHE B C 1
ATOM 1579 O O . PHE B 1 29 ? 5.105 -3.545 -3.57 1 98.56 29 PHE B O 1
ATOM 1586 N N . PHE B 1 30 ? 4.312 -1.645 -2.732 1 98.75 30 PHE B N 1
ATOM 1587 C CA . PHE B 1 30 ? 4.113 -1.02 -4.035 1 98.75 30 PHE B CA 1
ATOM 1588 C C . PHE B 1 30 ? 5.43 -0.943 -4.801 1 98.75 30 PHE B C 1
ATOM 1590 O O . PHE B 1 30 ? 5.496 -1.33 -5.973 1 98.75 30 PHE B O 1
ATOM 1597 N N . ASP B 1 31 ? 6.457 -0.454 -4.141 1 98.19 31 ASP B N 1
ATOM 1598 C CA . ASP B 1 31 ? 7.766 -0.305 -4.773 1 98.19 31 ASP B CA 1
ATOM 1599 C C . ASP B 1 31 ? 8.305 -1.655 -5.238 1 98.19 31 ASP B C 1
ATOM 1601 O O . ASP B 1 31 ? 8.828 -1.771 -6.348 1 98.19 31 ASP B O 1
ATOM 1605 N N . GLU B 1 32 ? 8.195 -2.623 -4.398 1 97.81 32 GLU B N 1
ATOM 1606 C CA . GLU B 1 32 ? 8.75 -3.938 -4.719 1 97.81 32 GLU B CA 1
ATOM 1607 C C . GLU B 1 32 ? 7.98 -4.59 -5.867 1 97.81 32 GLU B C 1
ATOM 1609 O O . GLU B 1 32 ? 8.586 -5.156 -6.777 1 97.81 32 GLU B O 1
ATOM 1614 N N . ILE B 1 33 ? 6.688 -4.523 -5.812 1 98.31 33 ILE B N 1
ATOM 1615 C CA . ILE B 1 33 ? 5.859 -5.129 -6.852 1 98.31 33 ILE B CA 1
ATOM 1616 C C . ILE B 1 33 ? 6.172 -4.488 -8.203 1 98.31 33 ILE B C 1
ATOM 1618 O O . ILE B 1 33 ? 6.348 -5.184 -9.203 1 98.31 33 ILE B O 1
ATOM 1622 N N . LEU B 1 34 ? 6.234 -3.168 -8.219 1 98.06 34 LEU B N 1
ATOM 1623 C CA . LEU B 1 34 ? 6.566 -2.473 -9.453 1 98.06 34 LEU B CA 1
ATOM 1624 C C . LEU B 1 34 ? 7.949 -2.877 -9.953 1 98.06 34 LEU B C 1
ATOM 1626 O O . LEU B 1 34 ? 8.125 -3.166 -11.141 1 98.06 34 LEU B O 1
ATOM 1630 N N . PHE B 1 35 ? 8.883 -2.947 -9.062 1 97.25 35 PHE B N 1
ATOM 1631 C CA . PHE B 1 35 ? 10.258 -3.27 -9.43 1 97.25 35 PHE B CA 1
ATOM 1632 C C . PHE B 1 35 ? 10.344 -4.676 -10.008 1 97.25 35 PHE B C 1
ATOM 1634 O O . PHE B 1 35 ? 10.891 -4.871 -11.102 1 97.25 35 PHE B O 1
ATOM 1641 N N . THR B 1 36 ? 9.82 -5.656 -9.281 1 97.5 36 THR B N 1
ATOM 1642 C CA . THR B 1 36 ? 9.977 -7.043 -9.711 1 97.5 36 THR B CA 1
ATOM 1643 C C . THR B 1 36 ? 9.156 -7.312 -10.969 1 97.5 36 THR B C 1
ATOM 1645 O O . THR B 1 36 ? 9.594 -8.062 -11.852 1 97.5 36 THR B O 1
ATOM 1648 N N . ALA B 1 37 ? 7.961 -6.715 -11.094 1 98.19 37 ALA B N 1
ATOM 1649 C CA . ALA B 1 37 ? 7.148 -6.891 -12.297 1 98.19 37 ALA B CA 1
ATOM 1650 C C . ALA B 1 37 ? 7.863 -6.34 -13.531 1 98.19 37 ALA B C 1
ATOM 1652 O O . ALA B 1 37 ? 7.953 -7.016 -14.555 1 98.19 37 ALA B O 1
ATOM 1653 N N . ILE B 1 38 ? 8.391 -5.133 -13.414 1 97.06 38 ILE B N 1
ATOM 1654 C CA . ILE B 1 38 ? 9.047 -4.473 -14.539 1 97.06 38 ILE B CA 1
ATOM 1655 C C . ILE B 1 38 ? 10.359 -5.188 -14.867 1 97.06 38 ILE B C 1
ATOM 1657 O O . ILE B 1 38 ? 10.664 -5.426 -16.031 1 97.06 38 ILE B O 1
ATOM 1661 N N . TYR B 1 39 ? 11.102 -5.48 -13.82 1 95.31 39 TYR B N 1
ATOM 1662 C CA . TYR B 1 39 ? 12.359 -6.195 -14.016 1 95.31 39 TYR B CA 1
ATOM 1663 C C . TYR B 1 39 ? 12.133 -7.5 -14.773 1 95.31 39 TYR B C 1
ATOM 1665 O O . TYR B 1 39 ? 12.836 -7.789 -15.75 1 95.31 39 TYR B O 1
ATOM 1673 N N . ASP B 1 40 ? 11.18 -8.289 -14.312 1 96.25 40 ASP B N 1
ATOM 1674 C CA . ASP B 1 40 ? 10.883 -9.562 -14.969 1 96.25 40 ASP B CA 1
ATOM 1675 C C . ASP B 1 40 ? 10.422 -9.344 -16.406 1 96.25 40 ASP B C 1
ATOM 1677 O O . ASP B 1 40 ? 10.828 -10.07 -17.312 1 96.25 40 ASP B O 1
ATOM 1681 N N . TYR B 1 41 ? 9.57 -8.367 -16.609 1 97.06 41 TYR B N 1
ATOM 1682 C CA . TYR B 1 41 ? 9.031 -8.086 -17.938 1 97.06 41 TYR B CA 1
ATOM 1683 C C . TYR B 1 41 ? 10.148 -7.703 -18.906 1 97.06 41 TYR B C 1
ATOM 1685 O O . TYR B 1 41 ? 10.148 -8.133 -20.062 1 97.06 41 TYR B O 1
ATOM 1693 N N . ILE B 1 42 ? 11.188 -6.973 -18.484 1 95.44 42 ILE B N 1
ATOM 1694 C CA . ILE B 1 42 ? 12.211 -6.406 -19.359 1 95.44 42 ILE B CA 1
ATOM 1695 C C . ILE B 1 42 ? 13.367 -7.387 -19.5 1 95.44 42 ILE B C 1
ATOM 1697 O O . ILE B 1 42 ? 13.922 -7.559 -20.594 1 95.44 42 ILE B O 1
ATOM 1701 N N . PHE B 1 43 ? 13.781 -8.094 -18.453 1 93.56 43 PHE B N 1
ATOM 1702 C CA . PHE B 1 43 ? 15.062 -8.789 -18.453 1 93.56 43 PHE B CA 1
ATOM 1703 C C . PHE B 1 43 ? 14.859 -10.297 -18.469 1 93.56 43 PHE B C 1
ATOM 1705 O O . PHE B 1 43 ? 15.797 -11.047 -18.766 1 93.56 43 PHE B O 1
ATOM 1712 N N . LEU B 1 44 ? 13.695 -10.742 -18.094 1 93.56 44 LEU B N 1
ATOM 1713 C CA . LEU B 1 44 ? 13.445 -12.18 -18.125 1 93.56 44 LEU B CA 1
ATOM 1714 C C . LEU B 1 44 ? 12.453 -12.531 -19.219 1 93.56 44 LEU B C 1
ATOM 1716 O O . LEU B 1 44 ? 12.758 -12.398 -20.406 1 93.56 44 LEU B O 1
ATOM 1720 N N . ASN B 1 45 ? 11.227 -12.953 -18.875 1 92.38 45 ASN B N 1
ATOM 1721 C CA . ASN B 1 45 ? 10.203 -13.258 -19.875 1 92.38 45 ASN B CA 1
ATOM 1722 C C . ASN B 1 45 ? 9.023 -12.305 -19.781 1 92.38 45 ASN B C 1
ATOM 1724 O O . ASN B 1 45 ? 8.344 -12.25 -18.75 1 92.38 45 ASN B O 1
ATOM 1728 N N . PRO B 1 46 ? 8.852 -11.633 -20.922 1 95 46 PRO B N 1
ATOM 1729 C CA . PRO B 1 46 ? 7.703 -10.727 -20.906 1 95 46 PRO B CA 1
ATOM 1730 C C . PRO B 1 46 ? 6.379 -11.453 -20.672 1 95 46 PRO B C 1
ATOM 1732 O O . PRO B 1 46 ? 6.098 -12.453 -21.344 1 95 46 PRO B O 1
ATOM 1735 N N . ASP B 1 47 ? 5.66 -11.039 -19.75 1 96.94 47 ASP B N 1
ATOM 1736 C CA . ASP B 1 47 ? 4.344 -11.539 -19.359 1 96.94 47 ASP B CA 1
ATOM 1737 C C . ASP B 1 47 ? 3.338 -10.406 -19.234 1 96.94 47 ASP B C 1
ATOM 1739 O O . ASP B 1 47 ? 3.492 -9.531 -18.375 1 96.94 47 ASP B O 1
ATOM 1743 N N . PRO B 1 48 ? 2.357 -10.391 -20.125 1 97.31 48 PRO B N 1
ATOM 1744 C CA . PRO B 1 48 ? 1.39 -9.289 -20.109 1 97.31 48 PRO B CA 1
ATOM 1745 C C . PRO B 1 48 ? 0.644 -9.18 -18.781 1 97.31 48 PRO B C 1
ATOM 1747 O O . PRO B 1 48 ? -0.002 -8.164 -18.5 1 97.31 48 PRO B O 1
ATOM 1750 N N . ARG B 1 49 ? 0.694 -10.172 -18.031 1 97.94 49 ARG B N 1
ATOM 1751 C CA . ARG B 1 49 ? 0.026 -10.141 -16.734 1 97.94 49 ARG B CA 1
ATOM 1752 C C . ARG B 1 49 ? 0.76 -9.219 -15.766 1 97.94 49 ARG B C 1
ATOM 1754 O O . ARG B 1 49 ? 0.212 -8.828 -14.727 1 97.94 49 ARG B O 1
ATOM 1761 N N . LEU B 1 50 ? 1.985 -8.82 -15.969 1 98.5 50 LEU B N 1
ATOM 1762 C CA . LEU B 1 50 ? 2.777 -7.895 -15.164 1 98.5 50 LEU B CA 1
ATOM 1763 C C . LEU B 1 50 ? 2.736 -8.289 -13.688 1 98.5 50 LEU B C 1
ATOM 1765 O O . LEU B 1 50 ? 2.408 -7.461 -12.828 1 98.5 50 LEU B O 1
ATOM 1769 N N . ILE B 1 51 ? 3.156 -9.461 -13.43 1 98.31 51 ILE B N 1
ATOM 1770 C CA . ILE B 1 51 ? 3.137 -10.039 -12.086 1 98.31 51 ILE B CA 1
ATOM 1771 C C . ILE B 1 51 ? 4.379 -9.594 -11.32 1 98.31 51 ILE B C 1
ATOM 1773 O O . ILE B 1 51 ? 5.492 -9.633 -11.852 1 98.31 51 ILE B O 1
ATOM 1777 N N . GLY B 1 52 ? 4.176 -9.07 -10.164 1 98.38 52 GLY B N 1
ATOM 1778 C CA . GLY B 1 52 ? 5.23 -8.766 -9.203 1 98.38 52 GLY B CA 1
ATOM 1779 C C . GLY B 1 52 ? 5.121 -9.57 -7.922 1 98.38 52 GLY B C 1
ATOM 1780 O O . GLY B 1 52 ? 4.078 -10.164 -7.648 1 98.38 52 GLY B O 1
ATOM 1781 N N . TYR B 1 53 ? 6.18 -9.648 -7.203 1 98.19 53 TYR B N 1
ATOM 1782 C CA . TYR B 1 53 ? 6.191 -10.445 -5.977 1 98.19 53 TYR B CA 1
ATOM 1783 C C . TYR B 1 53 ? 7.023 -9.758 -4.898 1 98.19 53 TYR B C 1
ATOM 1785 O O . TYR B 1 53 ? 7.859 -8.906 -5.199 1 98.19 53 TYR B O 1
ATOM 1793 N N . THR B 1 54 ? 6.762 -10.039 -3.732 1 98.31 54 THR B N 1
ATOM 1794 C CA . THR B 1 54 ? 7.488 -9.57 -2.559 1 98.31 54 THR B CA 1
ATOM 1795 C C . THR B 1 54 ? 7.23 -10.484 -1.362 1 98.31 54 THR B C 1
ATOM 1797 O O . THR B 1 54 ? 6.473 -11.453 -1.467 1 98.31 54 THR B O 1
ATOM 1800 N N . SER B 1 55 ? 7.977 -10.227 -0.303 1 98.5 55 SER B N 1
ATOM 1801 C CA . SER B 1 55 ? 7.789 -10.961 0.946 1 98.5 55 SER B CA 1
ATOM 1802 C C . SER B 1 55 ? 7.012 -10.133 1.962 1 98.5 55 SER B C 1
ATOM 1804 O O . SER B 1 55 ? 7.133 -8.906 1.993 1 98.5 55 SER B O 1
ATOM 1806 N N . ILE B 1 56 ? 6.289 -10.844 2.834 1 98.5 56 ILE B N 1
ATOM 1807 C CA . ILE B 1 56 ? 5.566 -10.141 3.891 1 98.5 56 ILE B CA 1
ATOM 1808 C C . ILE B 1 56 ? 6.551 -9.375 4.77 1 98.5 56 ILE B C 1
ATOM 1810 O O . ILE B 1 56 ? 6.23 -8.297 5.273 1 98.5 56 ILE B O 1
ATOM 1814 N N . TYR B 1 57 ? 7.805 -9.812 4.836 1 98.62 57 TYR B N 1
ATOM 1815 C CA . TYR B 1 57 ? 8.828 -9.18 5.66 1 98.62 57 TYR B CA 1
ATOM 1816 C C . TYR B 1 57 ? 9.188 -7.805 5.117 1 98.62 57 TYR B C 1
ATOM 1818 O O . TYR B 1 57 ? 9.633 -6.934 5.867 1 98.62 57 TYR B O 1
ATOM 1826 N N . SER B 1 58 ? 8.977 -7.645 3.822 1 98.44 58 SER B N 1
ATOM 1827 C CA . SER B 1 58 ? 9.328 -6.371 3.205 1 98.44 58 SER B CA 1
ATOM 1828 C C . SER B 1 58 ? 8.469 -5.234 3.754 1 98.44 58 SER B C 1
ATOM 1830 O O . SER B 1 58 ? 8.922 -4.09 3.824 1 98.44 58 SER B O 1
ATOM 1832 N N . PHE B 1 59 ? 7.23 -5.609 4.148 1 98.81 59 PHE B N 1
ATOM 1833 C CA . PHE B 1 59 ? 6.34 -4.621 4.742 1 98.81 59 PHE B CA 1
ATOM 1834 C C . PHE B 1 59 ? 6.977 -3.992 5.977 1 98.81 59 PHE B C 1
ATOM 1836 O O . PHE B 1 59 ? 7.02 -2.768 6.105 1 98.81 59 PHE B O 1
ATOM 1843 N N . VAL B 1 60 ? 7.508 -4.832 6.824 1 98.62 60 VAL B N 1
ATOM 1844 C CA . VAL B 1 60 ? 8.117 -4.395 8.078 1 98.62 60 VAL B CA 1
ATOM 1845 C C . VAL B 1 60 ? 9.43 -3.674 7.785 1 98.62 60 VAL B C 1
ATOM 1847 O O . VAL B 1 60 ? 9.727 -2.635 8.383 1 98.62 60 VAL B O 1
ATOM 1850 N N . MET B 1 61 ? 10.141 -4.18 6.84 1 98.81 61 MET B N 1
ATOM 1851 C CA . MET B 1 61 ? 11.438 -3.598 6.496 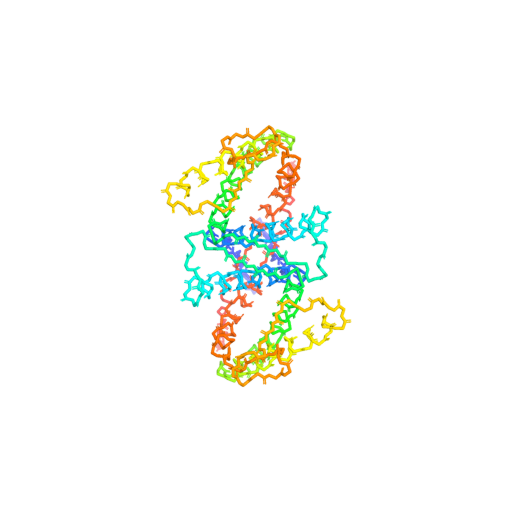1 98.81 61 MET B CA 1
ATOM 1852 C C . MET B 1 61 ? 11.273 -2.182 5.953 1 98.81 61 MET B C 1
ATOM 1854 O O . MET B 1 61 ? 11.875 -1.24 6.477 1 98.81 61 MET B O 1
ATOM 1858 N N . TYR B 1 62 ? 10.445 -2.01 4.996 1 98.69 62 TYR B N 1
ATOM 1859 C CA . TYR B 1 62 ? 10.25 -0.703 4.383 1 98.69 62 TYR B CA 1
ATOM 1860 C C . TYR B 1 62 ? 9.555 0.251 5.352 1 98.69 62 TYR B C 1
ATOM 1862 O O . TYR B 1 62 ? 9.906 1.431 5.426 1 98.69 62 TYR B O 1
ATOM 1870 N N . GLY B 1 63 ? 8.523 -0.268 6.051 1 98.81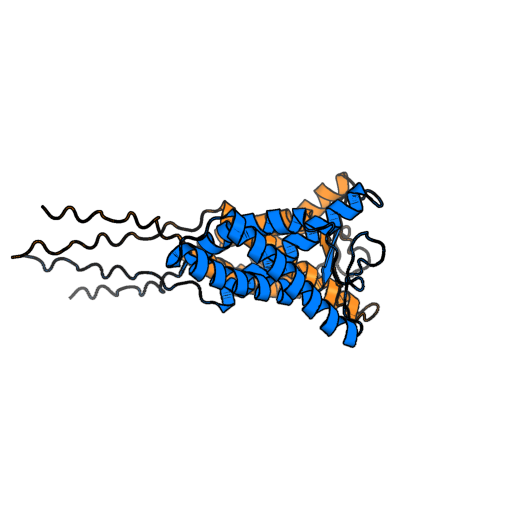 63 GLY B N 1
ATOM 1871 C CA . GLY B 1 63 ? 7.816 0.572 7.004 1 98.81 63 GLY B CA 1
ATOM 1872 C C . GLY B 1 63 ? 8.727 1.178 8.055 1 98.81 63 GLY B C 1
ATOM 1873 O O . GLY B 1 63 ? 8.703 2.389 8.281 1 98.81 63 GLY B O 1
ATOM 1874 N N . SER B 1 64 ? 9.531 0.348 8.656 1 98.81 64 SER B N 1
ATOM 1875 C CA . SER B 1 64 ? 10.414 0.821 9.719 1 98.81 64 SER B CA 1
ATOM 1876 C C . SER B 1 64 ? 11.508 1.728 9.164 1 98.81 64 SER B C 1
ATOM 1878 O O . SER B 1 64 ? 11.867 2.729 9.789 1 98.81 64 SER B O 1
ATOM 1880 N N . CYS B 1 65 ? 12.023 1.409 8.023 1 98.81 65 CYS B N 1
ATOM 1881 C CA . CYS B 1 65 ? 13.055 2.234 7.414 1 98.81 65 CYS B CA 1
ATOM 1882 C C . CYS B 1 65 ? 12.531 3.625 7.09 1 98.81 65 CYS B C 1
ATOM 1884 O O . CYS B 1 65 ? 13.156 4.629 7.434 1 98.81 65 CYS B O 1
ATOM 1886 N N . SER B 1 66 ? 11.391 3.645 6.453 1 98.88 66 SER B N 1
ATOM 1887 C CA . SER B 1 66 ? 10.805 4.918 6.051 1 98.88 66 SER B CA 1
ATOM 1888 C C . SER B 1 66 ? 10.438 5.766 7.266 1 98.88 66 SER B C 1
ATOM 1890 O O . SER B 1 66 ? 10.531 6.996 7.223 1 98.88 66 SER B O 1
ATOM 1892 N N . LEU B 1 67 ? 9.961 5.117 8.328 1 98.81 67 LEU B N 1
ATOM 1893 C CA . LEU B 1 67 ? 9.664 5.859 9.547 1 98.81 67 LEU B CA 1
ATOM 1894 C C . LEU B 1 67 ? 10.922 6.484 10.125 1 98.81 67 LEU B C 1
ATOM 1896 O O . LEU B 1 67 ? 10.906 7.633 10.578 1 98.81 67 LEU B O 1
ATOM 1900 N N . LEU B 1 68 ? 12.008 5.73 10.148 1 98.75 68 LEU B N 1
ATOM 1901 C CA . LEU B 1 68 ? 13.289 6.258 10.609 1 98.75 68 LEU B CA 1
ATOM 1902 C C . LEU B 1 68 ? 13.727 7.441 9.75 1 98.75 68 LEU B C 1
ATOM 1904 O O . LEU B 1 68 ? 14.141 8.477 10.281 1 98.75 68 LEU B O 1
ATOM 1908 N N . VAL B 1 69 ? 13.617 7.277 8.477 1 98.75 69 VAL B N 1
ATOM 1909 C CA . VAL B 1 69 ? 14.055 8.32 7.547 1 98.75 69 VAL B CA 1
ATOM 1910 C C . VAL B 1 69 ? 13.172 9.555 7.711 1 98.75 69 VAL B C 1
ATOM 1912 O O . VAL B 1 69 ? 13.648 10.688 7.594 1 98.75 69 VAL B O 1
ATOM 1915 N N . GLU B 1 70 ? 11.883 9.352 7.957 1 98.56 70 GLU B N 1
ATOM 1916 C CA . GLU B 1 70 ? 11 10.477 8.242 1 98.56 70 GLU B CA 1
ATOM 1917 C C . GLU B 1 70 ? 11.508 11.281 9.438 1 98.56 70 GLU B C 1
ATOM 1919 O O . GLU B 1 70 ? 11.508 12.516 9.398 1 98.56 70 GLU B O 1
ATOM 1924 N N . ARG B 1 71 ? 11.867 10.602 10.516 1 98 71 ARG B N 1
ATOM 1925 C CA . ARG B 1 71 ? 12.406 11.281 11.688 1 98 71 ARG B CA 1
ATOM 1926 C C . ARG B 1 71 ? 13.664 12.062 11.336 1 98 71 ARG B C 1
ATOM 1928 O O . ARG B 1 71 ? 13.875 13.172 11.836 1 98 71 ARG B O 1
ATOM 1935 N N . LEU B 1 72 ? 14.453 11.484 10.547 1 98.25 72 LEU B N 1
ATOM 1936 C CA . LEU B 1 72 ? 15.664 12.164 10.102 1 98.25 72 LEU B CA 1
ATOM 1937 C C . LEU B 1 72 ? 15.32 13.375 9.242 1 98.25 72 LEU B C 1
ATOM 1939 O O . LEU B 1 72 ? 16 14.406 9.312 1 98.25 72 LEU B O 1
ATOM 1943 N N . TYR B 1 73 ? 14.336 13.172 8.367 1 97.94 73 TYR B N 1
ATOM 1944 C CA . TYR B 1 73 ? 13.883 14.289 7.551 1 97.94 73 TYR B CA 1
ATOM 1945 C C . TYR B 1 73 ? 13.516 15.492 8.414 1 97.94 73 TYR B C 1
ATOM 1947 O O . TYR B 1 73 ? 13.93 16.625 8.133 1 97.94 73 TYR B O 1
ATOM 1955 N N . VAL B 1 74 ? 12.742 15.289 9.492 1 97.12 74 VAL B N 1
ATOM 1956 C CA . VAL B 1 74 ? 12.336 16.359 10.391 1 97.12 74 VAL B CA 1
ATOM 1957 C C . VAL B 1 74 ? 13.57 16.984 11.039 1 97.12 74 VAL B C 1
ATOM 1959 O O . VAL B 1 74 ? 13.695 18.219 11.078 1 97.12 74 VAL B O 1
ATOM 1962 N N . TYR B 1 75 ? 14.469 16.109 11.461 1 97.75 75 TYR B N 1
ATOM 1963 C CA . TYR B 1 75 ? 15.664 16.578 12.141 1 97.75 75 TYR B CA 1
ATOM 1964 C C . TYR B 1 75 ? 16.578 17.328 11.18 1 97.75 75 TYR B C 1
ATOM 1966 O O . TYR B 1 75 ? 17.031 18.438 11.492 1 97.75 75 TYR B O 1
ATOM 1974 N N . LEU B 1 76 ? 16.844 16.812 10.055 1 97.56 76 LEU B N 1
ATOM 1975 C CA . LEU B 1 76 ? 17.828 17.359 9.125 1 97.56 76 LEU B CA 1
ATOM 1976 C C . LEU B 1 76 ? 17.281 18.562 8.375 1 97.56 76 LEU B C 1
ATOM 1978 O O . LEU B 1 76 ? 17.984 19.547 8.164 1 97.56 76 LEU B O 1
ATOM 1982 N N . TRP B 1 77 ? 16.078 18.469 7.945 1 93.88 77 TRP B N 1
ATOM 1983 C CA . TRP B 1 77 ? 15.5 19.531 7.125 1 93.88 77 TRP B CA 1
ATOM 1984 C C . TRP B 1 77 ? 14.875 20.625 7.996 1 93.88 77 TRP B C 1
ATOM 1986 O O . TRP B 1 77 ? 15.281 21.781 7.934 1 93.88 77 TRP B O 1
ATOM 1996 N N . TYR B 1 78 ? 13.953 20.328 8.922 1 91.25 78 TYR B N 1
ATOM 1997 C CA . TYR B 1 78 ? 13.219 21.328 9.68 1 91.25 78 TYR B CA 1
ATOM 1998 C C . TYR B 1 78 ? 14.102 21.984 10.734 1 91.25 78 TYR B C 1
ATOM 2000 O O . TYR B 1 78 ? 14.008 23.188 10.977 1 91.25 78 TYR B O 1
ATOM 2008 N N . ARG B 1 79 ? 14.961 21.156 11.227 1 93.25 79 ARG B N 1
ATOM 2009 C CA . ARG B 1 79 ? 15.75 21.703 12.336 1 93.25 79 ARG B CA 1
ATOM 2010 C C . ARG B 1 79 ? 17.062 22.297 11.836 1 93.25 79 ARG B C 1
ATOM 2012 O O . ARG B 1 79 ? 17.5 23.344 12.312 1 93.25 79 ARG B O 1
ATOM 2019 N N . HIS B 1 80 ? 17.719 21.641 10.852 1 97.25 80 HIS B N 1
ATOM 2020 C CA . HIS B 1 80 ? 19.078 22.031 10.508 1 97.25 80 HIS B CA 1
ATOM 2021 C C . HIS B 1 80 ? 19.172 22.484 9.055 1 97.25 80 HIS B C 1
ATOM 2023 O O . HIS B 1 80 ? 20.234 22.938 8.609 1 97.25 80 HIS B O 1
ATOM 2029 N N . ARG B 1 81 ? 18.203 22.391 8.297 1 97.06 81 ARG B N 1
ATOM 2030 C CA . ARG B 1 81 ? 18.109 22.844 6.91 1 97.06 81 ARG B CA 1
ATOM 2031 C C . ARG B 1 81 ? 19.234 22.25 6.062 1 97.06 81 ARG B C 1
ATOM 2033 O O . ARG B 1 81 ? 19.859 22.953 5.266 1 97.06 81 ARG B O 1
ATOM 2040 N N . VAL B 1 82 ? 19.453 20.984 6.223 1 98.12 82 VAL B N 1
ATOM 2041 C CA . VAL B 1 82 ? 20.484 20.281 5.465 1 98.12 82 VAL B CA 1
ATOM 2042 C C . VAL B 1 82 ? 20.062 20.156 4.004 1 98.12 82 VAL B C 1
ATOM 2044 O O . VAL B 1 82 ? 18.891 19.875 3.713 1 98.12 82 VAL B O 1
ATOM 2047 N N . ALA B 1 83 ? 20.969 20.344 3.074 1 98.12 83 ALA B N 1
ATOM 2048 C CA . ALA B 1 83 ? 20.688 20.312 1.64 1 98.12 83 ALA B CA 1
ATOM 2049 C C . ALA B 1 83 ? 20.156 18.953 1.211 1 98.12 83 ALA B C 1
ATOM 2051 O O . ALA B 1 83 ? 20.531 17.922 1.786 1 98.12 83 ALA B O 1
ATOM 2052 N N . THR B 1 84 ? 19.328 18.953 0.152 1 98.12 84 THR B N 1
ATOM 2053 C CA . THR B 1 84 ? 18.656 17.75 -0.334 1 98.12 84 THR B CA 1
ATOM 2054 C C . THR B 1 84 ? 19.672 16.688 -0.734 1 98.12 84 THR B C 1
ATOM 2056 O O . THR B 1 84 ? 19.5 15.5 -0.421 1 98.12 84 THR B O 1
ATOM 2059 N N . ALA B 1 85 ? 20.734 17.141 -1.39 1 98.12 85 ALA B N 1
ATOM 2060 C CA . ALA B 1 85 ? 21.734 16.188 -1.883 1 98.12 85 ALA B CA 1
ATOM 2061 C C . ALA B 1 85 ? 22.359 15.398 -0.734 1 98.12 85 ALA B C 1
ATOM 2063 O O . ALA B 1 85 ? 22.578 14.195 -0.847 1 98.12 85 ALA B O 1
ATOM 2064 N N . ILE B 1 86 ? 22.609 16.062 0.349 1 98.44 86 ILE B N 1
ATOM 2065 C CA . ILE B 1 86 ? 23.203 15.414 1.512 1 98.44 86 ILE B CA 1
ATOM 2066 C C . ILE B 1 86 ? 22.188 14.492 2.172 1 98.44 86 ILE B C 1
ATOM 2068 O O . ILE B 1 86 ? 22.516 13.375 2.566 1 98.44 86 ILE B O 1
ATOM 2072 N N . ARG B 1 87 ? 20.984 14.914 2.279 1 98.56 87 ARG B N 1
ATOM 2073 C CA . ARG B 1 87 ? 19.953 14.078 2.871 1 98.56 87 ARG B CA 1
ATOM 2074 C C . ARG B 1 87 ? 19.734 12.805 2.053 1 98.56 87 ARG B C 1
ATOM 2076 O O . ARG B 1 87 ? 19.641 11.711 2.611 1 98.56 87 ARG B O 1
ATOM 2083 N N . VAL B 1 88 ? 19.703 12.984 0.758 1 98.5 88 VAL B N 1
ATOM 2084 C CA . VAL B 1 88 ? 19.516 11.844 -0.128 1 98.5 88 VAL B CA 1
ATOM 2085 C C . VAL B 1 88 ? 20.656 10.836 0.074 1 98.5 88 VAL B C 1
ATOM 2087 O O . VAL B 1 88 ? 20.406 9.633 0.16 1 98.5 88 VAL B O 1
ATOM 2090 N N . LEU B 1 89 ? 21.844 11.375 0.137 1 98.5 89 LEU B N 1
ATOM 2091 C CA . LEU B 1 89 ? 22.984 10.492 0.364 1 98.5 89 LEU B CA 1
ATOM 2092 C C . LEU B 1 89 ? 22.844 9.742 1.681 1 98.5 89 LEU B C 1
ATOM 2094 O O . LEU B 1 89 ? 23.062 8.531 1.735 1 98.5 89 LEU B O 1
ATOM 2098 N N . ILE B 1 90 ? 22.469 10.391 2.723 1 98.69 90 ILE B N 1
ATOM 2099 C CA . ILE B 1 90 ? 22.281 9.789 4.035 1 98.69 90 ILE B CA 1
ATOM 2100 C C . ILE B 1 90 ? 21.172 8.742 3.969 1 98.69 90 ILE B C 1
ATOM 2102 O O . ILE B 1 90 ? 21.312 7.637 4.492 1 98.69 90 ILE B O 1
ATOM 2106 N N . TYR B 1 91 ? 20.062 9.055 3.305 1 98.81 91 TYR B N 1
ATOM 2107 C CA . TYR B 1 91 ? 18.922 8.133 3.18 1 98.81 91 TYR B CA 1
ATOM 2108 C C . TYR B 1 91 ? 19.344 6.867 2.439 1 98.81 91 TYR B C 1
ATOM 2110 O O . TYR B 1 91 ? 18.922 5.766 2.811 1 98.81 91 TYR B O 1
ATOM 2118 N N . VAL B 1 92 ? 20.125 7.035 1.396 1 98.75 92 VAL B N 1
ATOM 2119 C CA . VAL B 1 92 ? 20.562 5.887 0.611 1 98.75 92 VAL B CA 1
ATOM 2120 C C . VAL B 1 92 ? 21.422 4.969 1.478 1 98.75 92 VAL B C 1
ATOM 2122 O O . VAL B 1 92 ? 21.266 3.746 1.441 1 98.75 92 VAL B O 1
ATOM 2125 N N . ILE B 1 93 ? 22.281 5.551 2.264 1 98.69 93 ILE B N 1
ATOM 2126 C CA . ILE B 1 93 ? 23.125 4.773 3.166 1 98.69 93 ILE B CA 1
ATOM 2127 C C . ILE B 1 93 ? 22.266 4.035 4.18 1 98.69 93 ILE B C 1
ATOM 2129 O O . ILE B 1 93 ? 22.484 2.854 4.457 1 98.69 93 ILE B O 1
ATOM 2133 N N . ILE B 1 94 ? 21.297 4.684 4.707 1 98.81 94 ILE B N 1
ATOM 2134 C CA . ILE B 1 94 ? 20.375 4.078 5.676 1 98.81 94 ILE B CA 1
ATOM 2135 C C . ILE B 1 94 ? 19.609 2.939 5.012 1 98.81 94 ILE B C 1
ATOM 2137 O O . ILE B 1 94 ? 19.422 1.876 5.609 1 98.81 94 ILE B O 1
ATOM 2141 N N . ALA B 1 95 ? 19.156 3.178 3.789 1 98.69 95 ALA B N 1
ATOM 2142 C CA . ALA B 1 95 ? 18.422 2.145 3.066 1 98.69 95 ALA B CA 1
ATOM 2143 C C . ALA B 1 95 ? 19.266 0.889 2.889 1 98.69 95 ALA B C 1
ATOM 2145 O O . ALA B 1 95 ? 18.812 -0.223 3.156 1 98.69 95 ALA B O 1
ATOM 2146 N N . PHE B 1 96 ? 20.516 1.073 2.443 1 98.75 96 PHE B N 1
ATOM 2147 C CA . PHE B 1 96 ? 21.406 -0.063 2.268 1 98.75 96 PHE B CA 1
ATOM 2148 C C . PHE B 1 96 ? 21.672 -0.754 3.602 1 98.75 96 PHE B C 1
ATOM 2150 O O . PHE B 1 96 ? 21.703 -1.984 3.674 1 98.75 96 PHE B O 1
ATOM 2157 N N . THR B 1 97 ? 21.906 0.015 4.629 1 98.75 97 THR B N 1
ATOM 2158 C CA . THR B 1 97 ? 22.172 -0.54 5.949 1 98.75 97 THR B CA 1
ATOM 2159 C C . THR B 1 97 ? 20.984 -1.344 6.457 1 98.75 97 THR B C 1
ATOM 2161 O O . THR B 1 97 ? 21.141 -2.463 6.945 1 98.75 97 THR B O 1
ATOM 2164 N N . TRP B 1 98 ? 19.781 -0.735 6.328 1 98.75 98 TRP B N 1
ATOM 2165 C CA . TRP B 1 98 ? 18.562 -1.393 6.77 1 98.75 98 TRP B CA 1
ATOM 2166 C C . TRP B 1 98 ? 18.328 -2.688 6 1 98.75 98 TRP B C 1
ATOM 2168 O O . TRP B 1 98 ? 17.984 -3.715 6.59 1 98.75 98 TRP B O 1
ATOM 2178 N N . GLU B 1 99 ? 18.5 -2.637 4.703 1 98.62 99 GLU B N 1
ATOM 2179 C CA . GLU B 1 99 ? 18.375 -3.814 3.852 1 98.62 99 GLU B CA 1
ATOM 2180 C C . GLU B 1 99 ? 19.375 -4.898 4.246 1 98.62 99 GLU B C 1
ATOM 2182 O O . GLU B 1 99 ? 19.016 -6.074 4.34 1 98.62 99 GLU B O 1
ATOM 2187 N N . PHE B 1 100 ? 20.547 -4.457 4.473 1 98.75 100 PHE B N 1
ATOM 2188 C CA . PHE B 1 100 ? 21.609 -5.387 4.84 1 98.75 100 PHE B CA 1
ATOM 2189 C C . PHE B 1 100 ? 21.297 -6.059 6.172 1 98.75 100 PHE B C 1
ATOM 2191 O O . PHE B 1 100 ? 21.406 -7.281 6.293 1 98.75 100 PHE B O 1
ATOM 2198 N N . VAL B 1 101 ? 20.938 -5.332 7.137 1 98.75 101 VAL B N 1
ATOM 2199 C CA . VAL B 1 101 ? 20.672 -5.836 8.484 1 98.75 101 VAL B CA 1
ATOM 2200 C C . VAL B 1 101 ? 19.469 -6.773 8.453 1 98.75 101 VAL B C 1
ATOM 2202 O O . VAL B 1 101 ? 19.5 -7.875 9 1 98.75 101 VAL B O 1
ATOM 2205 N N . PHE B 1 102 ? 18.359 -6.379 7.77 1 98.75 102 PHE B N 1
ATOM 2206 C CA . PHE B 1 102 ? 17.188 -7.246 7.66 1 98.75 102 PHE B CA 1
ATOM 2207 C C . PHE B 1 102 ? 17.531 -8.539 6.93 1 98.75 102 PHE B C 1
ATOM 2209 O O . PHE B 1 102 ? 17.078 -9.617 7.316 1 98.75 102 PHE B O 1
ATOM 2216 N N . GLY B 1 103 ? 18.297 -8.375 5.84 1 98.69 103 GLY B N 1
ATOM 2217 C CA . GLY B 1 103 ? 18.734 -9.562 5.121 1 98.69 103 GLY B CA 1
ATOM 2218 C C . GLY B 1 103 ? 19.531 -10.523 5.984 1 98.69 103 GLY B C 1
ATOM 2219 O O . GLY B 1 103 ? 19.344 -11.734 5.918 1 98.69 103 GLY B O 1
ATOM 2220 N N . LEU B 1 104 ? 20.438 -10 6.785 1 98.5 104 LEU B N 1
ATOM 2221 C CA . LEU B 1 104 ? 21.234 -10.82 7.688 1 98.5 104 LEU B CA 1
ATOM 2222 C C . LEU B 1 104 ? 20.359 -11.57 8.672 1 98.5 104 LEU B C 1
ATOM 2224 O O . LEU B 1 104 ? 20.547 -12.773 8.906 1 98.5 104 LEU B O 1
ATOM 2228 N N . VAL B 1 105 ? 19.438 -10.914 9.242 1 98.62 105 VAL B N 1
ATOM 2229 C CA . VAL B 1 105 ? 18.547 -11.516 10.234 1 98.62 105 VAL B CA 1
ATOM 2230 C C . VAL B 1 105 ? 17.672 -12.57 9.57 1 98.62 105 VAL B C 1
ATOM 2232 O O . VAL B 1 105 ? 17.578 -13.703 10.055 1 98.62 105 VAL B O 1
ATOM 2235 N N . LEU B 1 106 ? 17.078 -12.258 8.469 1 98.69 106 LEU B N 1
ATOM 2236 C CA . LEU B 1 106 ? 16.156 -13.164 7.785 1 98.69 106 LEU B CA 1
ATOM 2237 C C . LEU B 1 106 ? 16.906 -14.398 7.289 1 98.69 106 LEU B C 1
ATOM 2239 O O . LEU B 1 106 ? 16.344 -15.5 7.277 1 98.69 106 LEU B O 1
ATOM 2243 N N . ARG B 1 107 ? 18.094 -14.164 6.848 1 98.12 107 ARG B N 1
ATOM 2244 C CA . ARG B 1 107 ? 18.906 -15.273 6.344 1 98.12 107 ARG B CA 1
ATOM 2245 C C . ARG B 1 107 ? 19.125 -16.328 7.422 1 98.12 107 ARG B C 1
ATOM 2247 O O . ARG B 1 107 ? 19.188 -17.516 7.129 1 98.12 107 ARG B O 1
ATOM 2254 N N . GLN B 1 108 ? 19.188 -15.93 8.688 1 98.06 108 GLN B N 1
ATOM 2255 C CA . GLN B 1 108 ? 19.359 -16.875 9.789 1 98.06 108 GLN B CA 1
ATOM 2256 C C . GLN B 1 108 ? 18.188 -17.844 9.875 1 98.06 108 GLN B C 1
ATOM 2258 O O . GLN B 1 108 ? 18.328 -18.938 10.422 1 98.06 108 GLN B O 1
ATOM 2263 N N . PHE B 1 109 ? 17.094 -17.547 9.305 1 98.06 109 PHE B N 1
ATOM 2264 C CA . PHE B 1 109 ? 15.898 -18.375 9.406 1 98.06 109 PHE B CA 1
ATOM 2265 C C . PHE B 1 109 ? 15.477 -18.891 8.031 1 98.06 109 PHE B C 1
ATOM 2267 O O . PHE B 1 109 ? 14.32 -19.266 7.836 1 98.06 109 PHE B O 1
ATOM 2274 N N . ASN B 1 110 ? 16.391 -18.688 7.047 1 97.5 110 ASN B N 1
ATOM 2275 C CA . ASN B 1 110 ? 16.109 -19.094 5.668 1 97.5 110 ASN B CA 1
ATOM 2276 C C . ASN B 1 110 ? 14.898 -18.344 5.105 1 97.5 110 ASN B C 1
ATOM 2278 O O . ASN B 1 110 ? 14.086 -18.922 4.387 1 97.5 110 ASN B O 1
ATOM 2282 N N . ALA B 1 111 ? 14.766 -17.047 5.523 1 98.12 111 ALA B N 1
ATOM 2283 C CA . ALA B 1 111 ? 13.57 -16.266 5.195 1 98.12 111 ALA B CA 1
ATOM 2284 C C . ALA B 1 111 ? 13.914 -15.078 4.309 1 98.12 111 ALA B C 1
ATOM 2286 O O . ALA B 1 111 ? 13.039 -14.258 3.992 1 98.12 111 ALA B O 1
ATOM 2287 N N . CYS B 1 112 ? 15.164 -14.984 3.988 1 98.19 112 CYS B N 1
ATOM 2288 C CA . CYS B 1 112 ? 15.547 -13.898 3.098 1 98.19 112 CYS B CA 1
ATOM 2289 C C . CYS B 1 112 ? 15.055 -14.156 1.679 1 98.19 112 CYS B C 1
ATOM 2291 O O . CYS B 1 112 ? 15.398 -15.172 1.072 1 98.19 112 CYS B O 1
ATOM 2293 N N . SER B 1 113 ? 14.328 -13.211 1.127 1 96.81 113 SER B N 1
ATOM 2294 C CA . SER B 1 113 ? 13.617 -13.469 -0.124 1 96.81 113 SER B CA 1
ATOM 2295 C C . SER B 1 113 ? 14.398 -12.93 -1.319 1 96.81 113 SER B C 1
ATOM 2297 O O . SER B 1 113 ? 13.969 -13.086 -2.465 1 96.81 113 SER B O 1
ATOM 2299 N N . TRP B 1 114 ? 15.453 -12.219 -1.105 1 96.81 114 TRP B N 1
ATOM 2300 C CA . TRP B 1 114 ? 16.219 -11.68 -2.219 1 96.81 114 TRP B CA 1
ATOM 2301 C C . TRP B 1 114 ? 17.672 -12.156 -2.166 1 96.81 114 TRP B C 1
ATOM 2303 O O . TRP B 1 114 ? 18.156 -12.586 -1.112 1 96.81 114 TRP B O 1
ATOM 2313 N N . ASP B 1 115 ? 18.297 -12.188 -3.287 1 97.12 115 ASP B N 1
ATOM 2314 C CA . ASP B 1 115 ? 19.688 -12.578 -3.441 1 97.12 115 ASP B CA 1
ATOM 2315 C C . ASP B 1 115 ? 20.344 -11.859 -4.621 1 97.12 115 ASP B C 1
ATOM 2317 O O . ASP B 1 115 ? 19.984 -12.109 -5.777 1 97.12 115 ASP B O 1
ATOM 2321 N N . TYR B 1 116 ? 21.328 -11.055 -4.277 1 96.88 116 TYR B N 1
ATOM 2322 C CA . TYR B 1 116 ? 21.953 -10.234 -5.312 1 96.88 116 TYR B CA 1
ATOM 2323 C C . TYR B 1 116 ? 23.344 -10.75 -5.637 1 96.88 116 TYR B C 1
ATOM 2325 O O . TYR B 1 116 ? 24.188 -10 -6.148 1 96.88 116 TYR B O 1
ATOM 2333 N N . SER B 1 117 ? 23.688 -12 -5.328 1 96.75 117 SER B N 1
ATOM 2334 C CA . SER B 1 117 ? 25.031 -12.57 -5.508 1 96.75 117 SER B CA 1
ATOM 2335 C C . SER B 1 117 ? 25.438 -12.547 -6.973 1 96.75 117 SER B C 1
ATOM 2337 O O . SER B 1 117 ? 26.641 -12.508 -7.281 1 96.75 117 SER B O 1
ATOM 2339 N N . ASP B 1 118 ? 24.516 -12.562 -7.848 1 94.56 118 ASP B N 1
ATOM 2340 C CA . ASP B 1 118 ? 24.812 -12.578 -9.273 1 94.56 118 ASP B CA 1
ATOM 2341 C C . ASP B 1 118 ? 25 -11.164 -9.812 1 94.56 118 ASP B C 1
ATOM 2343 O O . ASP B 1 118 ? 25.297 -10.977 -10.992 1 94.56 118 ASP B O 1
ATOM 2347 N N . ARG B 1 119 ? 24.812 -10.172 -8.984 1 94.19 119 ARG B N 1
ATOM 2348 C CA . ARG B 1 119 ? 24.953 -8.781 -9.398 1 94.19 119 ARG B CA 1
ATOM 2349 C C . ARG B 1 119 ? 26.344 -8.25 -9.094 1 94.19 119 ARG B C 1
ATOM 2351 O O . ARG B 1 119 ? 27 -8.703 -8.148 1 94.19 119 ARG B O 1
ATOM 2358 N N . SER B 1 120 ? 26.719 -7.297 -9.859 1 94.75 120 SER B N 1
ATOM 2359 C CA . SER B 1 120 ? 28 -6.648 -9.609 1 94.75 120 SER B CA 1
ATOM 2360 C C . SER B 1 120 ? 27.922 -5.742 -8.383 1 94.75 120 SER B C 1
ATOM 2362 O O . SER B 1 120 ? 26.844 -5.246 -8.031 1 94.75 120 SER B O 1
ATOM 2364 N N . LEU B 1 121 ? 29.031 -5.562 -7.637 1 97.19 121 LEU B N 1
ATOM 2365 C CA . LEU B 1 121 ? 29.188 -4.664 -6.496 1 97.19 121 LEU B CA 1
ATOM 2366 C C . LEU B 1 121 ? 28.234 -5.051 -5.371 1 97.19 121 LEU B C 1
ATOM 2368 O O . LEU B 1 121 ? 27.641 -4.184 -4.734 1 97.19 121 LEU B O 1
ATOM 2372 N N . ASN B 1 122 ? 28 -6.363 -5.32 1 97.5 122 ASN B N 1
ATOM 2373 C CA . ASN B 1 122 ? 27.141 -6.832 -4.227 1 97.5 122 ASN B CA 1
ATOM 2374 C C . ASN B 1 122 ? 27.938 -7.023 -2.941 1 97.5 122 ASN B C 1
ATOM 2376 O O . ASN B 1 122 ? 29.172 -7.129 -2.979 1 97.5 122 ASN B O 1
ATOM 2380 N N . LEU B 1 123 ? 27.312 -6.926 -1.788 1 97.75 123 LEU B N 1
ATOM 2381 C CA . LEU B 1 123 ? 27.875 -7.246 -0.479 1 97.75 123 LEU B CA 1
ATOM 2382 C C . LEU B 1 123 ? 27.141 -8.422 0.151 1 97.75 123 LEU B C 1
ATOM 2384 O O . LEU B 1 123 ? 26.016 -8.281 0.623 1 97.75 123 LEU B O 1
ATOM 2388 N N . MET B 1 124 ? 27.812 -9.68 0.175 1 97.69 124 MET B N 1
ATOM 2389 C CA . MET B 1 124 ? 27.312 -10.93 0.738 1 97.69 124 MET B CA 1
ATOM 2390 C C . MET B 1 124 ? 26 -11.328 0.085 1 97.69 124 MET B C 1
ATOM 2392 O O . MET B 1 124 ? 25.188 -12.047 0.685 1 97.69 124 MET B O 1
ATOM 2396 N N . GLY B 1 125 ? 25.656 -10.711 -1.115 1 98.12 125 GLY B N 1
ATOM 2397 C CA . GLY B 1 125 ? 24.422 -11 -1.812 1 98.12 125 GLY B CA 1
ATOM 2398 C C . GLY B 1 125 ? 23.203 -10.352 -1.175 1 98.12 125 GLY B C 1
ATOM 2399 O O . GLY B 1 125 ? 22.078 -10.57 -1.607 1 98.12 125 GLY B O 1
ATOM 2400 N N . LEU B 1 126 ? 23.406 -9.555 -0.191 1 98.44 126 LEU B N 1
ATOM 2401 C CA . LEU B 1 126 ? 22.312 -8.969 0.568 1 98.44 126 LEU B CA 1
ATOM 2402 C C . LEU B 1 126 ? 22 -7.562 0.073 1 98.44 126 LEU B C 1
ATOM 2404 O O . LEU B 1 126 ? 20.875 -7.086 0.226 1 98.44 126 LEU B O 1
ATOM 2408 N N . ILE B 1 127 ? 22.922 -6.914 -0.413 1 98.5 127 ILE B N 1
ATOM 2409 C CA . ILE B 1 127 ? 22.719 -5.633 -1.073 1 98.5 127 ILE B CA 1
ATOM 2410 C C . ILE B 1 127 ? 23.594 -5.543 -2.316 1 98.5 127 ILE B C 1
ATOM 2412 O O . ILE B 1 127 ? 24.547 -6.316 -2.467 1 98.5 127 ILE B O 1
ATOM 2416 N N . THR B 1 128 ? 23.266 -4.703 -3.211 1 97.94 128 THR B N 1
ATOM 2417 C CA . THR B 1 128 ? 24.094 -4.41 -4.379 1 97.94 128 THR B CA 1
ATOM 2418 C C . THR B 1 128 ? 24.109 -2.912 -4.676 1 97.94 128 THR B C 1
ATOM 2420 O O . THR B 1 128 ? 23.047 -2.273 -4.699 1 97.94 128 THR B O 1
ATOM 2423 N N . LEU B 1 129 ? 25.234 -2.396 -4.887 1 97.38 129 LEU B N 1
ATOM 2424 C CA . LEU B 1 129 ? 25.375 -0.965 -5.133 1 97.38 129 LEU B CA 1
ATOM 2425 C C . LEU B 1 129 ? 24.828 -0.597 -6.512 1 97.38 129 LEU B C 1
ATOM 2427 O O . LEU B 1 129 ? 24.594 0.579 -6.793 1 97.38 129 LEU B O 1
ATOM 2431 N N . THR B 1 130 ? 24.625 -1.596 -7.348 1 96.25 130 THR B N 1
ATOM 2432 C CA . THR B 1 130 ? 24.031 -1.348 -8.656 1 96.25 130 THR B CA 1
ATOM 2433 C C . THR B 1 130 ? 22.656 -0.722 -8.523 1 96.25 130 THR B C 1
ATOM 2435 O O . THR B 1 130 ? 22.156 -0.078 -9.453 1 96.25 130 THR B O 1
ATOM 2438 N N . TYR B 1 131 ? 22.031 -0.884 -7.383 1 96.81 131 TYR B N 1
ATOM 2439 C CA . TYR B 1 131 ? 20.688 -0.375 -7.176 1 96.81 131 TYR B CA 1
ATOM 2440 C C . TYR B 1 131 ? 20.719 0.991 -6.5 1 96.81 131 TYR B C 1
ATOM 2442 O O . TYR B 1 131 ? 19.672 1.557 -6.188 1 96.81 131 TYR B O 1
ATOM 2450 N N . ALA B 1 132 ? 21.859 1.614 -6.359 1 97.69 132 ALA B N 1
ATOM 2451 C CA . ALA B 1 132 ? 22.016 2.906 -5.695 1 97.69 132 ALA B CA 1
ATOM 2452 C C . ALA B 1 132 ? 21.188 3.984 -6.395 1 97.69 132 ALA B C 1
ATOM 2454 O O . ALA B 1 132 ? 20.547 4.809 -5.734 1 97.69 132 ALA B O 1
ATOM 2455 N N . PRO B 1 133 ? 21.203 4 -7.746 1 96.94 133 PRO B N 1
ATOM 2456 C CA . PRO B 1 133 ? 20.375 5.023 -8.391 1 96.94 133 PRO B CA 1
ATOM 2457 C C . PRO B 1 133 ? 18.891 4.887 -8.047 1 96.94 133 PRO B C 1
ATOM 2459 O O . PRO B 1 133 ? 18.203 5.895 -7.867 1 96.94 133 PRO B O 1
ATOM 2462 N N . GLY B 1 134 ? 18.422 3.604 -8 1 97.06 134 GLY B N 1
ATOM 2463 C CA . GLY B 1 134 ? 17.047 3.381 -7.598 1 97.06 134 GLY B CA 1
ATOM 2464 C C . GLY B 1 134 ? 16.766 3.844 -6.184 1 97.06 134 GLY B C 1
ATOM 2465 O O . GLY B 1 134 ? 15.734 4.477 -5.926 1 97.06 134 GLY B O 1
ATOM 2466 N N . TRP B 1 135 ? 17.641 3.615 -5.27 1 98.19 135 TRP B N 1
ATOM 2467 C CA . TRP B 1 135 ? 17.5 4.055 -3.883 1 98.19 135 TRP B CA 1
ATOM 2468 C C . TRP B 1 135 ? 17.531 5.578 -3.789 1 98.19 135 TRP B C 1
ATOM 2470 O O . TRP B 1 135 ? 16.844 6.168 -2.961 1 98.19 135 TRP B O 1
ATOM 2480 N N . ALA B 1 136 ? 18.375 6.18 -4.637 1 98.38 136 ALA B N 1
ATOM 2481 C CA . ALA B 1 136 ? 18.453 7.641 -4.637 1 98.38 136 ALA B CA 1
ATOM 2482 C C . ALA B 1 136 ? 17.141 8.266 -5.07 1 98.38 136 ALA B C 1
ATOM 2484 O O . ALA B 1 136 ? 16.688 9.25 -4.473 1 98.38 136 ALA B O 1
ATOM 2485 N N . LEU B 1 137 ? 16.594 7.715 -6.062 1 98 137 LEU B N 1
ATOM 2486 C CA . LEU B 1 137 ? 15.297 8.195 -6.539 1 98 137 LEU B CA 1
ATOM 2487 C C . LEU B 1 137 ? 14.227 8.047 -5.461 1 98 137 LEU B C 1
ATOM 2489 O O . LEU B 1 137 ? 13.445 8.969 -5.227 1 98 137 LEU B O 1
ATOM 2493 N N . LEU B 1 138 ? 14.188 6.918 -4.82 1 98.25 138 LEU B N 1
ATOM 2494 C CA . LEU B 1 138 ? 13.219 6.676 -3.752 1 98.25 138 LEU B CA 1
ATOM 2495 C C . LEU B 1 138 ? 13.484 7.594 -2.564 1 98.25 138 LEU B C 1
ATOM 2497 O O . LEU B 1 138 ? 12.555 8.016 -1.878 1 98.25 138 LEU B O 1
ATOM 2501 N N . ALA B 1 139 ? 14.758 7.852 -2.324 1 98.44 139 ALA B N 1
ATOM 2502 C CA . ALA B 1 139 ? 15.141 8.758 -1.245 1 98.44 139 ALA B CA 1
ATOM 2503 C C . ALA B 1 139 ? 14.586 10.164 -1.489 1 98.44 139 ALA B C 1
ATOM 2505 O O . ALA B 1 139 ? 14.086 10.805 -0.567 1 98.44 139 ALA B O 1
ATOM 2506 N N . LEU B 1 140 ? 14.742 10.633 -2.709 1 97.81 140 LEU B N 1
ATOM 2507 C CA . LEU B 1 140 ? 14.156 11.914 -3.074 1 97.81 140 LEU B CA 1
ATOM 2508 C C . LEU B 1 140 ? 12.648 11.906 -2.867 1 97.81 140 LEU B C 1
ATOM 2510 O O . LEU B 1 140 ? 12.086 12.852 -2.307 1 97.81 140 LEU B O 1
ATOM 2514 N N . TRP B 1 141 ? 12.07 10.859 -3.271 1 98.12 141 TRP B N 1
ATOM 2515 C CA . TRP B 1 141 ? 10.625 10.688 -3.158 1 98.12 141 TRP B CA 1
ATOM 2516 C C . TRP B 1 141 ? 10.203 10.578 -1.696 1 98.12 141 TRP B C 1
ATOM 2518 O O . TRP B 1 141 ? 9.117 11.023 -1.32 1 98.12 141 TRP B O 1
ATOM 2528 N N . GLN B 1 142 ? 11.031 10.078 -0.896 1 98.06 142 GLN B N 1
ATOM 2529 C CA . GLN B 1 142 ? 10.766 9.867 0.525 1 98.06 142 GLN B CA 1
ATOM 2530 C C . GLN B 1 142 ? 10.477 11.188 1.229 1 98.06 142 GLN B C 1
ATOM 2532 O O . GLN B 1 142 ? 9.609 11.25 2.109 1 98.06 142 GLN B O 1
ATOM 2537 N N . ASP B 1 143 ? 11.125 12.227 0.898 1 97.5 143 ASP B N 1
ATOM 2538 C CA . ASP B 1 143 ? 10.883 13.531 1.503 1 97.5 143 ASP B CA 1
ATOM 2539 C C . ASP B 1 143 ? 9.469 14.016 1.199 1 97.5 143 ASP B C 1
ATOM 2541 O O . ASP B 1 143 ? 8.797 14.578 2.068 1 97.5 143 ASP B O 1
ATOM 2545 N N . VAL B 1 144 ? 9.094 13.773 -0.027 1 97.12 144 VAL B N 1
ATOM 2546 C CA . VAL B 1 144 ? 7.777 14.227 -0.465 1 97.12 144 VAL B CA 1
ATOM 2547 C C . VAL B 1 144 ? 6.691 13.492 0.317 1 97.12 144 VAL B C 1
ATOM 2549 O O . VAL B 1 144 ? 5.77 14.109 0.846 1 97.12 144 VAL B O 1
ATOM 2552 N N . ILE B 1 145 ? 6.832 12.188 0.415 1 97.88 145 ILE B N 1
ATOM 2553 C CA . ILE B 1 145 ? 5.836 11.383 1.106 1 97.88 145 ILE B CA 1
ATOM 2554 C C . ILE B 1 145 ? 5.836 11.719 2.596 1 97.88 145 ILE B C 1
ATOM 2556 O O . ILE B 1 145 ? 4.777 11.805 3.219 1 97.88 145 ILE B O 1
ATOM 2560 N N . ALA B 1 146 ? 7.027 11.914 3.139 1 97.81 146 ALA B N 1
ATOM 2561 C CA . ALA B 1 146 ? 7.137 12.266 4.551 1 97.81 146 ALA B CA 1
ATOM 2562 C C . ALA B 1 146 ? 6.449 13.602 4.84 1 97.81 146 ALA B C 1
ATOM 2564 O O . ALA B 1 146 ? 5.688 13.719 5.805 1 97.81 146 ALA B O 1
ATOM 2565 N N . GLU B 1 147 ? 6.707 14.531 4 1 97 147 GLU B N 1
ATOM 2566 C CA . GLU B 1 147 ? 6.094 15.844 4.176 1 97 147 GLU B CA 1
ATOM 2567 C C . GLU B 1 147 ? 4.57 15.758 4.117 1 97 147 GLU B C 1
ATOM 2569 O O . GLU B 1 147 ? 3.875 16.359 4.941 1 97 147 GLU B O 1
ATOM 2574 N N . LEU B 1 148 ? 4.141 15.023 3.168 1 96.88 148 LEU B N 1
ATOM 2575 C CA . LEU B 1 148 ? 2.701 14.859 3.012 1 96.88 148 LEU B CA 1
ATOM 2576 C C . LEU B 1 148 ? 2.092 14.203 4.246 1 96.88 148 LEU B C 1
ATOM 2578 O O . LEU B 1 148 ? 1.093 14.695 4.781 1 96.88 148 LEU B O 1
ATOM 2582 N N . LEU B 1 149 ? 2.662 13.148 4.758 1 97.94 149 LEU B N 1
ATOM 2583 C CA . LEU B 1 149 ? 2.107 12.422 5.895 1 97.94 149 LEU B CA 1
ATOM 2584 C C . LEU B 1 149 ? 2.154 13.266 7.16 1 97.94 149 LEU B C 1
ATOM 2586 O O . LEU B 1 149 ? 1.238 13.211 7.984 1 97.94 149 LEU B O 1
ATOM 2590 N N . LEU B 1 150 ? 3.188 14.055 7.293 1 96.75 150 LEU B N 1
ATOM 2591 C CA . LEU B 1 150 ? 3.346 14.891 8.477 1 96.75 150 LEU B CA 1
ATOM 2592 C C . LEU B 1 150 ? 2.332 16.031 8.477 1 96.75 150 LEU B C 1
ATOM 2594 O O . LEU B 1 150 ? 2.014 16.578 9.539 1 96.75 150 LEU B O 1
ATOM 2598 N N . LYS B 1 151 ? 1.841 16.375 7.32 1 95.62 151 LYS B N 1
ATOM 2599 C CA . LYS B 1 151 ? 0.874 17.469 7.195 1 95.62 151 LYS B CA 1
ATOM 2600 C C . LYS B 1 151 ? -0.552 16.953 7.395 1 95.62 151 LYS B C 1
ATOM 2602 O O . LYS B 1 151 ? -1.488 17.75 7.508 1 95.62 151 LYS B O 1
ATOM 2607 N N . LEU B 1 152 ? -0.727 15.648 7.426 1 96.31 152 LEU B N 1
ATOM 2608 C CA . LEU B 1 152 ? -2.062 15.078 7.562 1 96.31 152 LEU B CA 1
ATOM 2609 C C . LEU B 1 152 ? -2.559 15.188 9 1 96.31 152 LEU B C 1
ATOM 2611 O O . LEU B 1 152 ? -1.789 15 9.945 1 96.31 152 LEU B O 1
ATOM 2615 N N . ARG B 1 153 ? -3.846 15.516 9.117 1 95.5 153 ARG B N 1
ATOM 2616 C CA . ARG B 1 153 ? -4.551 15.586 10.398 1 95.5 153 ARG B CA 1
ATOM 2617 C C . ARG B 1 153 ? -5.84 14.773 10.352 1 95.5 153 ARG B C 1
ATOM 2619 O O . ARG B 1 153 ? -6.473 14.656 9.297 1 95.5 153 ARG B O 1
ATOM 2626 N N . ILE B 1 154 ? -6.172 14.219 11.445 1 94.94 154 ILE B N 1
ATOM 2627 C CA . ILE B 1 154 ? -7.438 13.5 11.586 1 94.94 154 ILE B CA 1
ATOM 2628 C C . ILE B 1 154 ? -8.453 14.391 12.297 1 94.94 154 ILE B C 1
ATOM 2630 O O . ILE B 1 154 ? -8.219 14.844 13.414 1 94.94 154 ILE B O 1
ATOM 2634 N N . LEU B 1 155 ? -9.531 14.609 11.695 1 91.06 155 LEU B N 1
ATOM 2635 C CA . LEU B 1 155 ? -10.586 15.414 12.297 1 91.06 155 LEU B CA 1
ATOM 2636 C C . LEU B 1 155 ? -11.242 14.664 13.453 1 91.06 155 LEU B C 1
ATOM 2638 O O . LEU B 1 155 ? -11.422 13.445 13.383 1 91.06 155 LEU B O 1
ATOM 2642 N N . PRO B 1 156 ? -11.586 15.445 14.492 1 82.69 156 PRO B N 1
ATOM 2643 C CA . PRO B 1 156 ? -12.297 14.828 15.617 1 82.69 156 PRO B CA 1
ATOM 2644 C C . PRO B 1 156 ? -13.727 14.438 15.266 1 82.69 156 PRO B C 1
ATOM 2646 O O . PRO B 1 156 ? -14.289 14.938 14.289 1 82.69 156 PRO B O 1
ATOM 2649 N N . PRO B 1 157 ? -14.219 13.438 15.945 1 72.62 157 PRO B N 1
ATOM 2650 C CA . PRO B 1 157 ? -15.625 13.086 15.711 1 72.62 157 PRO B CA 1
ATOM 2651 C C . PRO B 1 157 ? -16.578 14.266 15.938 1 72.62 157 PRO B C 1
ATOM 2653 O O . PRO B 1 157 ? -16.344 15.078 16.844 1 72.62 157 PRO B O 1
ATOM 2656 N N . THR B 1 158 ? -17.125 14.906 14.938 1 63.34 158 THR B N 1
ATOM 2657 C CA . THR B 1 158 ? -18.062 16 15.117 1 63.34 158 THR B CA 1
ATOM 2658 C C . THR B 1 158 ? -19.156 15.617 16.109 1 63.34 158 THR B C 1
ATOM 2660 O O . THR B 1 158 ? -19.875 14.641 15.906 1 63.34 158 THR B O 1
ATOM 2663 N N . VAL B 1 159 ? -19.078 15.906 17.359 1 53.62 159 VAL B N 1
ATOM 2664 C CA . VAL B 1 159 ? -20.172 15.75 18.297 1 53.62 159 VAL B CA 1
ATOM 2665 C C . VAL B 1 159 ? -21.344 16.641 17.875 1 53.62 159 VAL B C 1
ATOM 2667 O O . VAL B 1 159 ? -21.172 17.828 17.609 1 53.62 159 VAL B O 1
ATOM 2670 N N . PRO B 1 160 ? -22.438 16.047 17.391 1 52.34 160 PRO B N 1
ATOM 2671 C CA . PRO B 1 160 ? -23.594 16.906 17.172 1 52.34 160 PRO B CA 1
ATOM 2672 C C . PRO B 1 160 ? -23.875 17.844 18.344 1 52.34 160 PRO B C 1
ATOM 2674 O O . PRO B 1 160 ? -23.938 17.391 19.484 1 52.34 160 PRO B O 1
ATOM 2677 N N . THR B 1 161 ? -23.344 19.031 18.25 1 46.34 161 THR B N 1
ATOM 2678 C CA . THR B 1 161 ? -23.781 19.953 19.297 1 46.34 161 THR B CA 1
ATOM 2679 C C . THR B 1 161 ? -25.297 20 19.391 1 46.34 161 THR B C 1
ATOM 2681 O O . THR B 1 161 ? -25.984 20.219 18.391 1 46.34 161 THR B O 1
ATOM 2684 N N . CYS B 1 162 ? -25.812 19.203 20.219 1 45 162 CYS B N 1
ATOM 2685 C CA . CYS B 1 162 ? -27.219 19.406 20.578 1 45 162 CYS B CA 1
ATOM 2686 C C . CYS B 1 162 ? -27.516 20.859 20.875 1 45 162 CYS B C 1
ATOM 2688 O O . CYS B 1 162 ? -27 21.406 21.859 1 45 162 CYS B O 1
ATOM 2690 N N . ASN B 1 163 ? -27.656 21.688 19.875 1 43.25 163 ASN B N 1
ATOM 2691 C CA . ASN B 1 163 ? -28.219 23 20.203 1 43.25 163 ASN B CA 1
ATOM 2692 C C . ASN B 1 163 ? -29.375 22.875 21.188 1 43.25 163 ASN B C 1
ATOM 2694 O O . ASN B 1 163 ? -30.438 22.328 20.859 1 43.25 163 ASN B O 1
ATOM 2698 N N . LYS B 1 164 ? -29.188 22.859 22.484 1 41.62 164 LYS B N 1
ATOM 2699 C CA . LYS B 1 164 ? -30.25 23.094 23.453 1 41.62 164 LYS B CA 1
ATOM 2700 C C . LYS B 1 164 ? -30.969 24.406 23.188 1 41.62 164 LYS B C 1
ATOM 2702 O O . LYS B 1 164 ? -30.375 25.484 23.328 1 41.62 164 LYS B O 1
ATOM 2707 N N . SER B 1 165 ? -31.812 24.5 22.156 1 41.28 165 SER B N 1
ATOM 2708 C CA . SER B 1 165 ? -32.812 25.562 22.266 1 41.28 165 SER B CA 1
ATOM 2709 C C . SER B 1 165 ? -33.406 25.641 23.672 1 41.28 165 SER B C 1
ATOM 2711 O O . SER B 1 165 ? -34.062 24.703 24.125 1 41.28 165 SER B O 1
ATOM 2713 N N . HIS B 1 166 ? -32.781 26.344 24.562 1 35.22 166 HIS B N 1
ATOM 2714 C CA . HIS B 1 166 ? -33.656 26.891 25.609 1 35.22 166 HIS B CA 1
ATOM 2715 C C . HIS B 1 166 ? -34.75 27.75 25.016 1 35.22 166 HIS B C 1
ATOM 2717 O O . HIS B 1 166 ? -34.531 28.5 24.062 1 35.22 166 HIS B O 1
#

Solvent-accessible surface area (backbone atoms only — not comparable to full-atom values): 17808 Å² total; per-residue (Å²): 130,76,78,72,81,74,74,80,68,78,77,41,46,66,64,52,67,68,60,52,27,49,51,32,11,32,50,32,49,48,51,39,26,53,47,43,13,51,47,36,37,74,74,64,64,72,48,73,29,35,54,14,45,48,35,64,62,45,30,57,53,34,8,53,49,49,49,53,49,39,54,46,46,49,50,38,40,76,69,61,61,53,55,67,70,59,52,26,54,53,43,34,51,49,50,52,50,52,44,36,51,51,35,56,56,28,47,76,66,64,27,46,79,71,74,30,66,90,43,65,68,40,54,95,19,47,38,42,58,76,48,45,67,61,40,38,53,50,31,57,48,44,54,56,54,39,51,54,54,71,36,26,20,38,53,68,82,80,68,79,73,74,74,73,80,124,131,76,78,72,79,74,72,80,67,77,79,42,46,65,62,50,68,69,60,52,27,50,50,32,12,31,50,33,50,48,52,39,27,54,47,42,13,50,47,36,37,73,74,64,64,71,47,72,30,36,56,12,45,47,36,63,63,44,30,57,52,34,8,54,50,47,47,53,49,39,53,45,46,48,49,38,41,76,68,62,60,53,55,66,71,58,51,27,52,52,43,34,51,49,50,53,50,51,44,34,53,52,35,55,57,28,46,75,66,64,27,48,80,71,74,31,66,90,43,68,69,38,54,96,19,48,39,41,58,76,48,45,66,61,40,37,53,51,32,57,48,43,54,56,53,39,52,52,53,70,37,26,20,36,53,68,82,79,68,80,73,73,76,74,79,122

Secondary structure (DSSP, 8-state):
------------EEPPHHHHHHHHHHHHHHHHHHHHHHHHHHHS---TT-EEEEEHHHHHHHHHHHHHHHHHHIIIIIIT---HHHHHHHHHHHHHHHHHHHHHHHHTTT------TTSTTEETTTEEGGGHHHHHHHHHHHHHHHHHHHHEEEPP----------/------------EEPPHHHHHHHHHHHHHHHHHHHHHHHHHHHS---TT-EEEEEHHHHHHHHHHHHHHHHHHIIIIIIT---HHHHHHHHHHHHHHHHHHHHHHHHTTT------TTSTTEETTTEEGGGHHHHHHHHHHHHHHHHHHHHEEEPP----------

pLDDT: mean 91.03, std 17.19, range [30.17, 98.88]

Radius of gyration: 23.61 Å; Cα contacts (8 Å, |Δi|>4): 423; chains: 2; bounding box: 63×74×49 Å